Protein AF-A0A524Q4M9-F1 (afdb_monomer)

Secondary structure (DSSP, 8-state):
-TTTHHHHS-SSSS--HIIIIIIIHHHTT-SEEEEEPTTSSS---HHHHHHHHHHHHS--TTPPP-EEEEES---GGGHHHHHHHH-SS---B--HHHHTT-S-HHHHHHHHHHHHHHHS-------SS----TTS--SS--S---EETTTEETTBPPEESS-TTSS--EEEEEEEEESSSS---SEEEEEEEEEEEEE---BB-SS-EEEEEEES-EEEEETTEEEEE-TT-EEEEPTT--EEEE--SSSPEEEEEEEESS-PPPB--

Nearest PDB structures (foldseek):
  3jzv-assembly1_A  TM=8.934E-01  e=2.559E-15  Rhodospirillum rubrum ATCC 11170
  3kgz-assembly1_B  TM=8.925E-01  e=8.610E-15  Rhodopseudomonas palustris TIE-1
  8awn-assembly1_A-2  TM=8.933E-01  e=5.361E-11  Thermotoga maritima
  8awo-assembly1_B  TM=8.891E-01  e=2.596E-10  Thermotoga maritima
  8hjx-assembly1_B  TM=8.308E-01  e=6.834E-11  Thermotoga maritima MSB8

Sequence (269 aa):
PALTGSYTNSDSQGIDHGVLLGTLFRLIGADISIFPNVGGRFAYRAENCARIRDCLRAPLGELRPAWPCPAGGMHMSNLGGMAADYGADSVFLLGGALLGHSADLRSSTGMFLDEIRRHFHERLEAPAKVNESTDELAEAVLRHLKFAPGFQWANRESTPYKDADDLAFKGVRRVELVGKFGEGTRCDLRYFEVEAGGFTSLEKHLHTHIVIGARGIGVLTMGNERITLEPMDVVYLRPLEVHQLRNQTREPFGFLCIVDHERDRPMKP

Mean predicted aligned error: 14.17 Å

Radius of gyration: 29.95 Å; Cα contacts (8 Å, |Δi|>4): 500; chains: 1; bounding box: 61×43×72 Å

Structure (mmCIF, N/CA/C/O backbone):
data_AF-A0A524Q4M9-F1
#
_entry.id   AF-A0A524Q4M9-F1
#
loop_
_atom_site.group_PDB
_atom_site.id
_atom_site.type_symbol
_atom_site.label_atom_id
_atom_site.label_alt_id
_atom_site.label_comp_id
_atom_site.label_asym_id
_atom_site.label_entity_id
_atom_site.label_seq_id
_atom_site.pdbx_PDB_ins_code
_atom_site.Cartn_x
_atom_site.Cartn_y
_atom_site.Cartn_z
_atom_site.occupancy
_atom_site.B_iso_or_equiv
_atom_site.auth_seq_id
_atom_site.auth_comp_id
_atom_site.auth_asym_id
_atom_site.auth_atom_id
_atom_site.pdbx_PDB_model_num
ATOM 1 N N . PRO A 1 1 ? 21.738 -3.993 -16.534 1.00 87.81 1 PRO A N 1
ATOM 2 C CA . PRO A 1 1 ? 21.076 -4.853 -15.528 1.00 87.81 1 PRO A CA 1
ATOM 3 C C . PRO A 1 1 ? 22.143 -5.317 -14.544 1.00 87.81 1 PRO A C 1
ATOM 5 O O . PRO A 1 1 ? 23.129 -5.918 -14.966 1.00 87.81 1 PRO A O 1
ATOM 8 N N . ALA A 1 2 ? 22.039 -4.907 -13.280 1.00 90.25 2 ALA A N 1
ATOM 9 C CA . ALA A 1 2 ? 23.064 -5.220 -12.289 1.00 90.25 2 ALA A CA 1
ATOM 10 C C . ALA A 1 2 ? 23.240 -6.742 -12.157 1.00 90.25 2 ALA A C 1
ATOM 12 O O . ALA A 1 2 ? 22.269 -7.486 -12.259 1.00 90.25 2 ALA A O 1
ATOM 13 N N . LEU A 1 3 ? 24.484 -7.189 -11.954 1.00 91.88 3 LEU A N 1
ATOM 14 C CA . LEU A 1 3 ? 24.898 -8.591 -11.778 1.00 91.88 3 LEU A CA 1
ATOM 15 C C . LEU A 1 3 ? 24.696 -9.535 -12.977 1.00 91.88 3 LEU A C 1
ATOM 17 O O . LEU A 1 3 ? 25.473 -10.468 -13.123 1.00 91.88 3 LEU A O 1
ATOM 21 N N . THR A 1 4 ? 23.744 -9.306 -13.882 1.00 93.25 4 THR A N 1
ATOM 22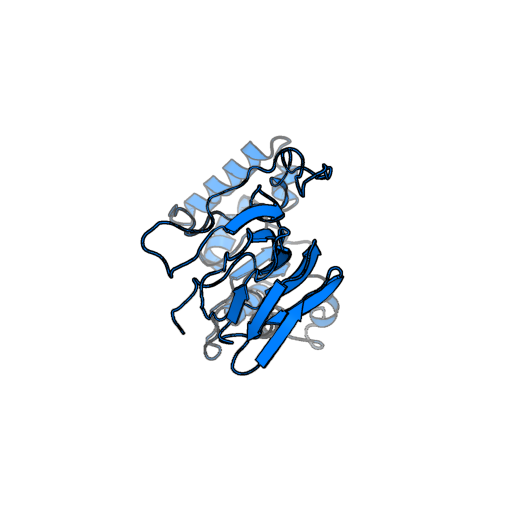 C CA . THR A 1 4 ? 23.443 -10.266 -14.968 1.00 93.25 4 THR A CA 1
ATOM 23 C C . THR A 1 4 ? 24.569 -10.421 -15.995 1.00 93.25 4 THR A C 1
ATOM 25 O O . THR A 1 4 ? 24.624 -11.416 -16.718 1.00 93.25 4 THR A O 1
ATOM 28 N N . GLY A 1 5 ? 25.485 -9.449 -16.060 1.00 89.38 5 GLY A N 1
ATOM 29 C CA . GLY A 1 5 ? 26.648 -9.483 -16.945 1.00 89.38 5 GLY A CA 1
ATOM 30 C C . GLY A 1 5 ? 27.573 -10.674 -16.688 1.00 89.38 5 GLY A C 1
ATOM 31 O O . GLY A 1 5 ? 28.124 -11.216 -17.637 1.00 89.38 5 GLY A O 1
ATOM 32 N N . SER A 1 6 ? 27.697 -11.151 -15.443 1.00 91.19 6 SER A N 1
ATOM 33 C CA . SER A 1 6 ? 28.545 -12.315 -15.132 1.00 91.19 6 SER A CA 1
ATOM 34 C C . SER A 1 6 ? 28.040 -13.616 -15.765 1.00 91.19 6 SER A C 1
ATOM 36 O O . SER A 1 6 ? 28.833 -14.526 -15.986 1.00 91.19 6 SER A O 1
ATOM 38 N N . TYR A 1 7 ? 26.748 -13.691 -16.095 1.00 92.50 7 TYR A N 1
ATOM 39 C CA . TYR A 1 7 ? 26.116 -14.867 -16.698 1.00 92.50 7 TYR A CA 1
ATOM 40 C C . TYR A 1 7 ? 25.995 -14.784 -18.221 1.00 92.50 7 TYR A C 1
ATOM 42 O O . TYR A 1 7 ? 25.697 -15.792 -18.847 1.00 92.50 7 TYR A O 1
ATOM 50 N N . THR A 1 8 ? 26.193 -13.604 -18.812 1.00 89.50 8 THR A N 1
ATOM 51 C CA . THR A 1 8 ? 25.892 -13.334 -20.232 1.00 89.50 8 THR A CA 1
ATOM 52 C C . THR A 1 8 ? 27.128 -12.975 -21.064 1.00 89.50 8 THR A C 1
ATOM 54 O O . THR A 1 8 ? 27.014 -12.698 -22.252 1.00 89.50 8 THR A O 1
ATOM 57 N N . ASN A 1 9 ? 28.322 -12.985 -20.461 1.00 84.19 9 ASN A N 1
ATOM 58 C CA . ASN A 1 9 ? 29.556 -12.507 -21.096 1.00 84.19 9 ASN A CA 1
ATOM 59 C C . ASN A 1 9 ? 30.283 -13.546 -21.976 1.00 84.19 9 ASN A C 1
ATOM 61 O O . ASN A 1 9 ? 31.332 -13.233 -22.533 1.00 84.19 9 ASN A O 1
ATOM 65 N N . SER A 1 10 ? 29.788 -14.783 -22.062 1.00 83.88 10 SER A N 1
ATOM 66 C CA . SER A 1 10 ? 30.390 -15.859 -22.859 1.00 83.88 10 SER A CA 1
ATOM 67 C C . SER A 1 10 ? 29.376 -16.428 -23.846 1.00 83.88 10 SER A C 1
ATOM 69 O O . SER A 1 10 ? 28.227 -16.663 -23.484 1.00 83.88 10 SER A O 1
ATOM 71 N N . ASP A 1 11 ? 29.825 -16.709 -25.070 1.00 79.81 11 ASP A N 1
ATOM 72 C CA . ASP A 1 11 ? 29.004 -17.343 -26.110 1.00 79.81 11 ASP A CA 1
ATOM 73 C C . ASP A 1 11 ? 28.823 -18.861 -25.865 1.00 79.81 11 ASP A C 1
ATOM 75 O O . ASP A 1 11 ? 27.977 -19.494 -26.491 1.00 79.81 11 ASP A O 1
ATOM 79 N N . SER A 1 12 ? 29.613 -19.470 -24.967 1.00 86.56 12 SER A N 1
ATOM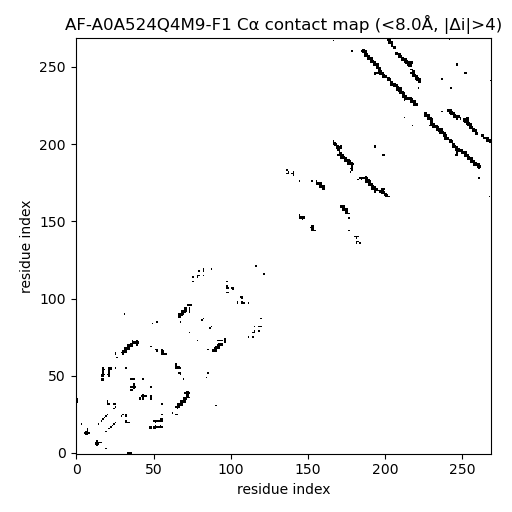 80 C CA . SER A 1 12 ? 29.635 -20.927 -24.740 1.00 86.56 12 SER A CA 1
ATOM 81 C C . SER A 1 12 ? 29.320 -21.364 -23.308 1.00 86.56 12 SER A C 1
ATOM 83 O O . SER A 1 12 ? 29.252 -22.563 -23.043 1.00 86.56 12 SER A O 1
ATOM 85 N N . GLN A 1 13 ? 29.169 -20.423 -22.372 1.00 90.25 13 GLN A N 1
ATOM 86 C CA . GLN A 1 13 ? 28.960 -20.684 -20.944 1.00 90.25 13 GLN A CA 1
ATOM 87 C C . GLN A 1 13 ? 28.027 -19.628 -20.342 1.00 90.25 13 GLN A C 1
ATOM 89 O O . GLN A 1 13 ? 28.000 -18.492 -20.804 1.00 90.25 13 GLN A O 1
ATOM 94 N N . GLY A 1 14 ? 27.324 -19.978 -19.264 1.00 94.19 14 GLY A N 1
ATOM 95 C CA . GLY A 1 14 ? 26.411 -19.067 -18.569 1.00 94.19 14 GLY A CA 1
ATOM 96 C C . GLY A 1 14 ? 24.948 -19.291 -18.949 1.00 94.19 14 GLY A C 1
ATOM 97 O O . GLY A 1 14 ? 24.515 -20.434 -19.090 1.00 94.19 14 GLY A O 1
ATOM 98 N N . ILE A 1 15 ? 24.176 -18.209 -19.051 1.00 95.50 15 ILE A N 1
ATOM 99 C CA . ILE A 1 15 ? 22.737 -18.240 -19.334 1.00 95.50 15 ILE A CA 1
ATOM 100 C C . ILE A 1 15 ? 22.453 -17.363 -20.552 1.00 95.50 15 ILE A C 1
ATOM 102 O O . ILE A 1 15 ? 22.914 -16.225 -20.627 1.00 95.50 15 ILE A O 1
ATOM 106 N N . ASP A 1 16 ? 21.655 -17.885 -21.484 1.00 95.00 16 ASP A N 1
ATOM 107 C CA . ASP A 1 16 ? 21.193 -17.133 -22.649 1.00 95.00 16 ASP A CA 1
ATOM 108 C C . ASP A 1 16 ? 20.513 -15.816 -22.245 1.00 95.00 16 ASP A C 1
ATOM 110 O O . ASP A 1 16 ? 19.731 -15.754 -21.292 1.00 95.00 16 ASP A O 1
ATOM 114 N N . HIS A 1 17 ? 20.776 -14.770 -23.024 1.00 95.75 17 HIS A N 1
ATOM 115 C CA . HIS A 1 17 ? 20.240 -13.431 -22.811 1.00 95.75 17 HIS A CA 1
ATOM 116 C C . HIS A 1 17 ? 18.709 -13.429 -22.737 1.00 95.75 17 HIS A C 1
ATOM 118 O O . HIS A 1 17 ? 18.141 -12.862 -21.802 1.00 95.75 17 HIS A O 1
ATOM 124 N N . GLY A 1 18 ? 18.050 -14.094 -23.693 1.00 96.94 18 GLY A N 1
ATOM 125 C CA . GLY A 1 18 ? 16.593 -14.185 -23.757 1.00 96.94 18 GLY A CA 1
ATOM 126 C C . GLY A 1 18 ? 16.000 -14.990 -22.606 1.00 96.94 18 GLY A C 1
ATOM 127 O O . GLY A 1 18 ? 14.974 -14.607 -22.050 1.00 96.94 18 GLY A O 1
ATOM 128 N N . VAL A 1 19 ? 16.682 -16.051 -22.171 1.00 97.25 19 VAL A N 1
ATOM 129 C CA . VAL A 1 19 ? 16.260 -16.827 -20.997 1.00 97.25 19 VAL A CA 1
ATOM 130 C C . VAL A 1 19 ? 16.365 -15.999 -19.718 1.00 97.25 19 VAL A C 1
ATOM 132 O O . VAL A 1 19 ? 15.386 -15.913 -18.981 1.00 97.25 19 VAL A O 1
ATOM 135 N N . LEU A 1 20 ? 17.516 -15.379 -19.443 1.00 97.62 20 LEU A N 1
ATOM 136 C CA . LEU A 1 20 ? 17.737 -14.654 -18.189 1.00 97.62 20 LEU A CA 1
ATOM 137 C C . LEU A 1 20 ? 16.931 -13.354 -18.125 1.00 97.62 20 LEU A C 1
ATOM 139 O O . LEU A 1 20 ? 16.129 -13.164 -17.215 1.00 97.62 20 LEU A O 1
ATOM 143 N N . LEU A 1 21 ? 17.149 -12.460 -19.090 1.00 97.75 21 LEU A N 1
ATOM 144 C CA . LEU A 1 21 ? 16.575 -11.113 -19.095 1.00 97.75 21 LEU A CA 1
ATOM 145 C C . LEU A 1 21 ? 15.178 -11.070 -19.721 1.00 97.75 21 LEU A C 1
ATOM 147 O O . LEU A 1 21 ? 14.497 -10.058 -19.589 1.00 97.75 21 LEU A O 1
ATOM 151 N N . GLY A 1 22 ? 14.750 -12.139 -20.394 1.00 97.81 22 GLY A N 1
ATOM 152 C CA . GLY A 1 22 ? 13.389 -12.293 -20.895 1.00 97.81 22 GLY A CA 1
ATOM 153 C C . GLY A 1 22 ? 12.556 -13.204 -20.005 1.00 97.81 22 GLY A C 1
ATOM 154 O O . GLY A 1 22 ? 11.826 -12.732 -19.136 1.00 97.81 22 GLY A O 1
ATOM 155 N N . THR A 1 23 ? 12.665 -14.514 -20.219 1.00 98.19 23 THR A N 1
ATOM 156 C CA . THR A 1 23 ? 11.777 -15.512 -19.606 1.00 98.19 23 THR A CA 1
ATOM 157 C C . THR A 1 23 ? 11.825 -15.494 -18.078 1.00 98.19 23 THR A C 1
ATOM 159 O O . THR A 1 23 ? 10.778 -15.411 -17.442 1.00 98.19 23 THR A O 1
ATOM 162 N N . LEU A 1 24 ? 13.014 -15.548 -17.468 1.00 97.75 24 LEU A N 1
ATOM 163 C CA . LEU A 1 24 ? 13.154 -15.607 -16.009 1.00 97.75 24 LEU A CA 1
ATOM 164 C C . LEU A 1 24 ? 12.730 -14.299 -15.341 1.00 97.75 24 LEU A C 1
ATOM 166 O O . LEU A 1 24 ? 11.989 -14.340 -14.365 1.00 97.75 24 LEU A O 1
ATOM 170 N N . PHE A 1 25 ? 13.143 -13.147 -15.876 1.00 97.38 25 PHE A N 1
ATOM 171 C CA . PHE A 1 25 ? 12.736 -11.842 -15.341 1.00 97.38 25 PHE A CA 1
ATOM 172 C C . PHE A 1 25 ? 11.216 -11.655 -15.401 1.00 97.38 25 PHE A C 1
ATOM 174 O O . PHE A 1 25 ? 10.609 -11.196 -14.436 1.00 97.38 25 PHE A O 1
ATOM 181 N N . ARG A 1 26 ? 10.579 -12.095 -16.488 1.00 97.31 26 ARG A N 1
ATOM 182 C CA . ARG A 1 26 ? 9.118 -12.095 -16.589 1.00 97.31 26 ARG A CA 1
ATOM 183 C C . ARG A 1 26 ? 8.462 -13.059 -15.596 1.00 97.31 26 ARG A C 1
ATOM 185 O O . ARG A 1 26 ? 7.475 -12.691 -14.970 1.00 97.31 26 ARG A O 1
ATOM 192 N N . LEU A 1 27 ? 9.012 -14.262 -15.405 1.00 97.44 27 LEU A N 1
ATOM 193 C CA . LEU A 1 27 ? 8.492 -15.243 -14.438 1.00 97.44 27 LEU A CA 1
ATOM 194 C C . LEU A 1 27 ? 8.523 -14.733 -12.993 1.00 97.44 27 LEU A C 1
ATOM 196 O O . LEU A 1 27 ? 7.620 -15.046 -12.225 1.00 97.44 27 LEU A O 1
ATOM 200 N N . ILE A 1 28 ? 9.532 -13.939 -12.624 1.00 96.12 28 ILE A N 1
ATOM 201 C CA . ILE A 1 28 ? 9.627 -13.337 -11.284 1.00 96.12 28 ILE A CA 1
ATOM 202 C C . ILE A 1 28 ? 8.798 -12.049 -11.137 1.00 96.12 28 ILE A C 1
ATOM 204 O O . ILE A 1 28 ? 8.888 -11.389 -10.105 1.00 96.12 28 ILE A O 1
ATOM 208 N N . GLY A 1 29 ? 7.991 -11.697 -12.145 1.00 96.38 29 GLY A N 1
ATOM 209 C CA . GLY A 1 29 ? 7.035 -10.591 -12.086 1.00 96.38 29 GLY A CA 1
ATOM 210 C C . GLY A 1 29 ? 7.543 -9.253 -12.624 1.00 96.38 29 GLY A C 1
ATOM 211 O O . GLY A 1 29 ? 6.978 -8.224 -12.275 1.00 96.38 29 GLY A O 1
ATOM 212 N N . ALA A 1 30 ? 8.598 -9.223 -13.445 1.00 96.94 30 ALA A N 1
ATOM 213 C CA . ALA A 1 30 ? 9.030 -7.974 -14.067 1.00 96.94 30 ALA A CA 1
ATOM 214 C C . ALA A 1 30 ? 8.077 -7.552 -15.198 1.00 96.94 30 ALA A C 1
ATOM 216 O O . ALA A 1 30 ? 8.003 -8.225 -16.227 1.00 96.94 30 ALA A O 1
ATOM 217 N N . ASP A 1 31 ? 7.422 -6.399 -15.044 1.00 97.75 31 ASP A N 1
ATOM 218 C CA . ASP A 1 31 ? 6.635 -5.769 -16.116 1.00 97.75 31 ASP A CA 1
ATOM 219 C C . ASP A 1 31 ? 7.527 -5.156 -17.210 1.00 97.75 31 ASP A C 1
ATOM 221 O O . ASP A 1 31 ? 7.156 -5.108 -18.382 1.00 97.75 31 ASP A O 1
ATOM 225 N N . ILE A 1 32 ? 8.724 -4.693 -16.833 1.00 98.25 32 ILE A N 1
ATOM 226 C CA . ILE A 1 32 ? 9.721 -4.088 -17.722 1.00 98.25 32 ILE A CA 1
ATOM 227 C C . ILE A 1 32 ? 11.079 -4.729 -17.439 1.00 98.25 32 ILE A C 1
ATOM 229 O O . ILE A 1 32 ? 11.523 -4.774 -16.291 1.00 98.25 32 ILE A O 1
ATOM 233 N N . SER A 1 33 ? 11.784 -5.164 -18.485 1.00 97.75 33 SER A N 1
ATOM 234 C CA . SER A 1 33 ? 13.149 -5.687 -18.359 1.00 97.75 33 SER A CA 1
ATOM 235 C C . SER A 1 33 ? 14.160 -4.771 -19.038 1.00 97.75 33 SER A C 1
ATOM 237 O O . SER A 1 33 ? 14.120 -4.573 -20.253 1.00 97.75 33 SER A O 1
ATOM 239 N N . ILE A 1 34 ? 15.075 -4.206 -18.242 1.00 96.56 34 ILE A N 1
ATOM 240 C CA . ILE A 1 34 ? 16.098 -3.256 -18.697 1.00 96.56 34 ILE A CA 1
ATOM 241 C C . ILE A 1 34 ? 17.394 -3.990 -19.047 1.00 96.56 34 ILE A C 1
ATOM 243 O O . ILE A 1 34 ? 18.014 -4.615 -18.182 1.00 96.56 34 ILE A O 1
ATOM 247 N N . PHE A 1 35 ? 17.875 -3.850 -20.282 1.00 94.75 35 PHE A N 1
ATOM 248 C CA . PHE A 1 35 ? 19.078 -4.539 -20.766 1.00 94.75 35 PHE A CA 1
ATOM 249 C C . PHE A 1 35 ? 19.962 -3.651 -21.655 1.00 94.75 35 PHE A C 1
ATOM 251 O O . PHE A 1 35 ? 19.483 -2.660 -22.198 1.00 94.75 35 PHE A O 1
ATOM 258 N N . PRO A 1 36 ? 21.267 -3.957 -21.797 1.00 92.69 36 PRO A N 1
ATOM 259 C CA . PRO A 1 36 ? 22.155 -3.205 -22.674 1.00 92.69 36 PRO A CA 1
ATOM 260 C C . PRO A 1 36 ? 21.714 -3.312 -24.135 1.00 92.69 36 PRO A C 1
ATOM 262 O O . PRO A 1 36 ? 21.469 -4.409 -24.631 1.00 92.69 36 PRO A O 1
ATOM 265 N N . ASN A 1 37 ? 21.639 -2.179 -24.827 1.00 90.56 37 ASN A N 1
ATOM 266 C CA . ASN A 1 37 ? 21.354 -2.152 -26.258 1.00 90.56 37 ASN A CA 1
ATOM 267 C C . ASN A 1 37 ? 22.632 -2.281 -27.106 1.00 90.56 37 ASN A C 1
ATOM 269 O O . ASN A 1 37 ? 23.744 -1.998 -26.640 1.00 90.56 37 ASN A O 1
ATOM 273 N N . VAL A 1 38 ? 22.456 -2.633 -28.382 1.00 87.75 38 VAL A N 1
ATOM 274 C CA . VAL A 1 38 ? 23.516 -2.580 -29.399 1.00 87.75 38 VAL A CA 1
ATOM 275 C C . VAL A 1 38 ? 24.046 -1.151 -29.545 1.00 87.75 38 VAL A C 1
ATOM 277 O O . VAL A 1 38 ? 23.297 -0.180 -29.453 1.00 87.75 38 VAL A O 1
ATOM 280 N N . GLY A 1 39 ? 25.354 -1.013 -29.774 1.00 78.44 39 GLY A N 1
ATOM 281 C CA . GLY A 1 39 ? 26.006 0.293 -29.933 1.00 78.44 39 GLY A CA 1
ATOM 282 C C . GLY A 1 39 ? 26.264 1.026 -28.613 1.00 78.44 39 GLY A C 1
ATOM 283 O O . GLY A 1 39 ? 26.784 2.140 -28.611 1.00 78.44 39 GLY A O 1
ATOM 284 N N . GLY A 1 40 ? 25.925 0.408 -27.478 1.00 76.94 40 GLY A N 1
ATOM 285 C CA . GLY A 1 40 ? 26.325 0.873 -26.158 1.00 76.94 40 GLY A CA 1
ATOM 286 C C . GLY A 1 40 ? 27.769 0.502 -25.797 1.00 76.94 40 GLY A C 1
ATOM 287 O O . GLY A 1 40 ? 28.534 -0.043 -26.585 1.00 76.94 40 GLY A O 1
ATOM 288 N N . ARG A 1 41 ? 28.132 0.758 -24.535 1.00 77.75 41 ARG A N 1
ATOM 289 C CA . ARG A 1 41 ? 29.455 0.416 -23.970 1.00 77.75 41 ARG A CA 1
ATOM 290 C C . ARG A 1 41 ? 29.679 -1.088 -23.758 1.00 77.75 41 ARG A C 1
ATOM 292 O O . ARG A 1 41 ? 30.780 -1.486 -23.398 1.00 77.75 41 ARG A O 1
ATOM 299 N N . PHE A 1 42 ? 28.638 -1.903 -23.908 1.00 81.75 42 PHE A N 1
ATOM 300 C CA . PHE A 1 42 ? 28.658 -3.335 -23.619 1.00 81.75 42 PHE A CA 1
ATOM 301 C C . PHE A 1 42 ? 28.499 -4.132 -24.914 1.00 81.75 42 PHE A C 1
ATOM 303 O O . PHE A 1 42 ? 27.787 -3.703 -25.819 1.00 81.75 42 PHE A O 1
ATOM 310 N N . ALA A 1 43 ? 29.143 -5.297 -24.993 1.00 81.56 43 ALA A N 1
ATOM 311 C CA . ALA A 1 43 ? 29.250 -6.108 -26.208 1.00 81.56 43 ALA A CA 1
ATOM 312 C C . ALA A 1 43 ? 27.979 -6.932 -26.519 1.00 81.56 43 ALA A C 1
ATOM 314 O O . ALA A 1 43 ? 28.042 -8.143 -26.713 1.00 81.56 43 ALA A O 1
ATOM 315 N N . TYR A 1 44 ? 26.811 -6.287 -26.549 1.00 88.44 44 TYR A N 1
ATOM 316 C CA . TYR A 1 44 ? 25.551 -6.926 -26.937 1.00 88.44 44 TYR A CA 1
ATOM 317 C C . TYR A 1 44 ? 25.376 -6.872 -28.456 1.00 88.44 44 TYR A C 1
ATOM 319 O O . TYR A 1 44 ? 25.549 -5.822 -29.078 1.00 88.44 44 TYR A O 1
ATOM 327 N N . ARG A 1 45 ? 25.025 -8.015 -29.052 1.00 90.69 45 ARG A N 1
ATOM 328 C CA . ARG A 1 45 ? 24.714 -8.138 -30.483 1.00 90.69 45 ARG A CA 1
ATOM 329 C C . ARG A 1 45 ? 23.220 -7.940 -30.727 1.00 90.69 45 ARG A C 1
ATOM 331 O O . ARG A 1 45 ? 22.413 -8.164 -29.826 1.00 90.69 45 ARG A O 1
ATOM 338 N N . ALA A 1 46 ? 22.852 -7.590 -31.959 1.00 91.56 46 ALA A N 1
ATOM 339 C CA . ALA A 1 46 ? 21.449 -7.445 -32.361 1.00 91.56 46 ALA A CA 1
ATOM 340 C C . ALA A 1 46 ? 20.637 -8.719 -32.085 1.00 91.56 46 ALA A C 1
ATOM 342 O O . ALA A 1 46 ? 19.516 -8.645 -31.593 1.00 91.56 46 ALA A O 1
ATOM 343 N N . GLU A 1 47 ? 21.247 -9.886 -32.295 1.00 93.94 47 GLU A N 1
ATOM 344 C CA . GLU A 1 47 ? 20.657 -11.193 -31.994 1.00 93.94 47 GLU A CA 1
ATOM 345 C C . GLU A 1 47 ? 20.328 -11.350 -30.502 1.00 93.94 47 GLU A C 1
ATOM 347 O O . GLU A 1 47 ? 19.242 -11.811 -30.161 1.00 93.94 47 GLU A O 1
ATOM 352 N N . ASN A 1 48 ? 21.216 -10.910 -29.602 1.00 93.88 48 ASN A N 1
ATOM 353 C CA . ASN A 1 48 ? 20.984 -10.979 -28.155 1.00 93.88 48 ASN A CA 1
ATOM 354 C C . ASN A 1 48 ? 19.781 -10.115 -27.763 1.00 93.88 48 ASN A C 1
ATOM 356 O O . ASN A 1 48 ? 18.903 -10.556 -27.024 1.00 93.88 48 ASN A O 1
ATOM 360 N N . CYS A 1 49 ? 19.726 -8.890 -28.285 1.00 94.81 49 CYS A N 1
ATOM 361 C CA . CYS A 1 49 ? 18.635 -7.953 -28.045 1.00 94.81 49 CYS A CA 1
ATOM 362 C C . CYS A 1 49 ? 17.294 -8.464 -28.599 1.00 94.81 49 CYS A C 1
ATOM 364 O O . CYS A 1 49 ? 16.281 -8.407 -27.898 1.00 94.81 49 CYS A O 1
ATOM 366 N N . ALA A 1 50 ? 17.298 -9.023 -29.814 1.00 96.06 50 ALA A N 1
ATOM 367 C CA . ALA A 1 50 ? 16.126 -9.643 -30.423 1.00 96.06 50 ALA A CA 1
ATOM 368 C C . ALA A 1 50 ? 15.625 -10.828 -29.585 1.00 96.06 50 ALA A C 1
ATOM 370 O O . ALA A 1 50 ? 14.440 -10.893 -29.271 1.00 96.06 50 ALA A O 1
ATOM 371 N N . ARG A 1 51 ? 16.530 -11.700 -29.117 1.00 97.25 51 ARG A N 1
ATOM 372 C CA . ARG A 1 51 ? 16.175 -12.818 -28.228 1.00 97.25 51 ARG A CA 1
ATOM 373 C C . ARG A 1 51 ? 15.510 -12.347 -26.936 1.00 97.25 51 ARG A C 1
ATOM 375 O O . ARG A 1 51 ? 14.516 -12.937 -26.527 1.00 97.25 51 ARG A O 1
ATOM 382 N N . ILE A 1 52 ? 16.015 -11.283 -26.305 1.00 97.88 52 ILE A N 1
ATOM 383 C CA . ILE A 1 52 ? 15.391 -10.714 -25.098 1.00 97.88 52 ILE A CA 1
ATOM 384 C C . ILE A 1 52 ? 13.979 -10.206 -25.407 1.00 97.88 52 ILE A C 1
ATOM 386 O O . ILE A 1 52 ? 13.033 -10.607 -24.730 1.00 97.88 52 ILE A O 1
ATOM 390 N N . ARG A 1 53 ? 13.827 -9.372 -26.444 1.00 97.44 53 ARG A N 1
ATOM 391 C CA . ARG A 1 53 ? 12.528 -8.845 -26.896 1.00 97.44 53 ARG A CA 1
ATOM 392 C C . ARG A 1 53 ? 11.52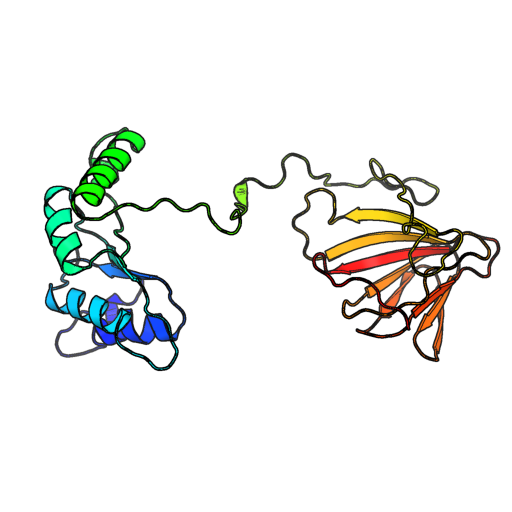2 -9.970 -27.141 1.00 97.44 53 ARG A C 1
ATOM 394 O O . ARG A 1 53 ? 10.391 -9.893 -26.666 1.00 97.44 53 ARG A O 1
ATOM 401 N N . ASP A 1 54 ? 11.937 -11.007 -27.858 1.00 97.94 54 ASP A N 1
ATOM 402 C CA . ASP A 1 54 ? 11.056 -12.099 -28.263 1.00 97.94 54 ASP A CA 1
ATOM 403 C C . ASP A 1 54 ? 10.651 -12.955 -27.055 1.00 97.94 54 ASP A C 1
ATOM 405 O O . ASP A 1 54 ? 9.469 -13.243 -26.876 1.00 97.94 54 ASP A O 1
ATOM 409 N N . CYS A 1 55 ? 11.582 -13.285 -26.152 1.00 98.31 55 CYS A N 1
ATOM 410 C CA . CYS A 1 55 ? 11.274 -14.033 -24.928 1.00 98.31 55 CYS A CA 1
ATOM 411 C C . CYS A 1 55 ? 10.371 -13.257 -23.951 1.00 98.31 55 CYS A C 1
ATOM 413 O O . CYS A 1 55 ? 9.512 -13.857 -23.303 1.00 98.31 55 CYS A O 1
ATOM 415 N N . LEU A 1 56 ? 10.504 -11.929 -23.864 1.00 98.44 56 LEU A N 1
ATOM 416 C CA . LEU A 1 56 ? 9.611 -11.094 -23.047 1.00 98.44 56 LEU A CA 1
ATOM 417 C C . LEU A 1 56 ? 8.157 -11.131 -23.538 1.00 98.44 56 LEU A C 1
ATOM 419 O O . LEU A 1 56 ? 7.236 -10.949 -22.740 1.00 98.44 56 LEU A O 1
ATOM 423 N N . ARG A 1 57 ? 7.942 -11.405 -24.830 1.00 97.56 57 ARG A N 1
ATOM 424 C CA . ARG A 1 57 ? 6.626 -11.356 -25.483 1.00 97.56 57 ARG A CA 1
ATOM 425 C C . ARG A 1 57 ? 6.047 -12.717 -25.850 1.00 97.56 57 ARG A C 1
ATOM 427 O O . ARG A 1 57 ? 4.844 -12.813 -26.074 1.00 97.56 57 ARG A O 1
ATOM 434 N N . ALA A 1 58 ? 6.870 -13.761 -25.899 1.00 97.19 58 ALA A N 1
ATOM 435 C CA . ALA A 1 58 ? 6.441 -15.104 -26.270 1.00 97.19 58 ALA A CA 1
ATOM 436 C C . ALA A 1 58 ? 5.306 -15.622 -25.359 1.00 97.19 58 ALA A C 1
ATOM 438 O O . ALA A 1 58 ? 5.254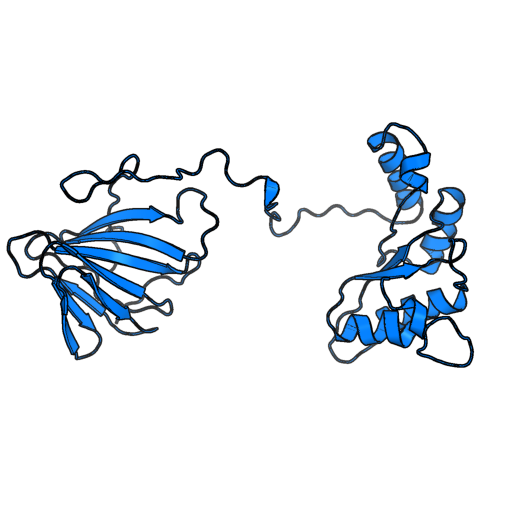 -15.268 -24.178 1.00 97.19 58 ALA A O 1
ATOM 439 N N . PRO A 1 59 ? 4.397 -16.479 -25.852 1.00 96.94 59 PRO A N 1
ATOM 440 C CA . PRO A 1 59 ? 3.406 -17.133 -25.000 1.00 96.94 59 PRO A CA 1
ATOM 441 C C . PRO A 1 59 ? 4.069 -17.881 -23.831 1.00 96.94 59 PRO A C 1
ATOM 443 O O . PRO A 1 59 ? 5.008 -18.647 -24.041 1.00 96.94 59 PRO A O 1
ATOM 446 N N . LEU A 1 60 ? 3.586 -17.662 -22.603 1.00 95.94 60 LEU A N 1
ATOM 447 C CA . LEU A 1 60 ? 4.134 -18.283 -21.392 1.00 95.94 60 LEU A CA 1
ATOM 448 C C . LEU A 1 60 ? 3.024 -18.528 -20.359 1.00 95.94 60 LEU A C 1
ATOM 450 O O . LEU A 1 60 ? 2.868 -17.779 -19.395 1.00 95.94 60 LEU A O 1
ATOM 454 N N . GLY A 1 61 ? 2.223 -19.569 -20.593 1.00 94.69 61 GLY A N 1
ATOM 455 C CA . GLY A 1 61 ? 1.042 -19.858 -19.775 1.00 94.69 61 GLY A CA 1
ATOM 456 C C . GLY A 1 61 ? 0.064 -18.679 -19.764 1.00 94.69 61 GLY A C 1
ATOM 457 O O . GLY A 1 61 ? -0.208 -18.090 -20.807 1.00 94.69 61 GLY A O 1
ATOM 458 N N . GLU A 1 62 ? -0.425 -18.321 -18.578 1.00 95.69 62 GLU A N 1
ATOM 459 C CA . GLU A 1 62 ? -1.339 -17.187 -18.369 1.00 95.69 62 GLU A CA 1
ATOM 460 C C . GLU A 1 62 ? -0.612 -15.856 -18.093 1.00 95.69 62 GLU A C 1
ATOM 462 O O . GLU A 1 62 ? -1.252 -14.830 -17.854 1.00 95.69 62 GLU A O 1
ATOM 467 N N . LEU A 1 63 ? 0.728 -15.840 -18.113 1.00 96.56 63 LEU A N 1
ATOM 468 C CA . LEU A 1 63 ? 1.486 -14.619 -17.846 1.00 96.56 63 LEU A CA 1
ATOM 469 C C . LEU A 1 63 ? 1.363 -13.637 -19.006 1.00 96.56 63 LEU A C 1
ATOM 471 O O . LEU A 1 63 ? 1.582 -13.981 -20.169 1.00 96.56 63 LEU A O 1
ATOM 475 N N . ARG A 1 64 ? 1.108 -12.370 -18.679 1.00 97.62 64 ARG A N 1
ATOM 476 C CA . ARG A 1 64 ? 1.101 -11.275 -19.659 1.00 97.62 64 ARG A CA 1
ATOM 477 C C . ARG A 1 64 ? 2.514 -11.014 -20.193 1.00 97.62 64 ARG A C 1
ATOM 479 O O . ARG A 1 64 ? 3.470 -11.286 -19.465 1.00 97.62 64 ARG A O 1
ATOM 486 N N . PRO A 1 65 ? 2.669 -10.520 -21.434 1.00 97.88 65 PRO A N 1
ATOM 487 C CA . PRO A 1 65 ? 3.948 -10.030 -21.946 1.00 97.88 65 PRO A CA 1
ATOM 488 C C . PRO A 1 65 ? 4.570 -8.961 -21.044 1.00 97.88 65 PRO A C 1
ATOM 490 O O . PRO A 1 65 ? 3.849 -8.216 -20.386 1.00 97.88 65 PRO A O 1
ATOM 493 N N . ALA A 1 66 ? 5.896 -8.867 -21.071 1.00 98.12 66 ALA A N 1
ATOM 494 C CA . ALA A 1 66 ? 6.653 -7.794 -20.434 1.00 98.12 66 ALA A CA 1
ATOM 495 C C . ALA A 1 66 ? 7.282 -6.877 -21.495 1.00 98.12 66 ALA A C 1
ATOM 497 O O . ALA A 1 66 ? 7.539 -7.296 -22.629 1.00 98.12 66 ALA A O 1
ATOM 498 N N . TRP A 1 67 ? 7.547 -5.621 -21.140 1.00 98.31 67 TRP A N 1
ATOM 499 C CA . TRP A 1 67 ? 8.131 -4.653 -22.063 1.00 98.31 67 TRP A CA 1
ATOM 500 C C . TRP A 1 67 ? 9.665 -4.740 -22.098 1.00 98.31 67 TRP A C 1
ATOM 502 O O . TRP A 1 67 ? 10.321 -4.659 -21.051 1.00 98.31 67 TRP A O 1
ATOM 512 N N . PRO A 1 68 ? 10.278 -4.864 -23.292 1.00 97.94 68 PRO A N 1
ATOM 513 C CA . PRO A 1 68 ? 11.709 -4.680 -23.451 1.00 97.94 68 PRO A CA 1
ATOM 514 C C . PRO A 1 68 ? 12.084 -3.220 -23.207 1.00 97.94 68 PRO A C 1
ATOM 516 O O . PRO A 1 68 ? 11.452 -2.302 -23.734 1.00 97.94 68 PRO A O 1
ATOM 519 N N . CYS A 1 69 ? 13.150 -3.020 -22.437 1.00 97.25 69 CYS A N 1
ATOM 520 C CA . CYS A 1 69 ? 13.717 -1.710 -22.173 1.00 97.25 69 CYS A CA 1
ATOM 521 C C . CYS A 1 69 ? 15.208 -1.668 -22.543 1.00 97.25 69 CYS A C 1
ATOM 523 O O . CYS A 1 69 ? 16.079 -1.847 -21.682 1.00 97.25 69 CYS A O 1
ATOM 525 N N . PRO A 1 70 ? 15.539 -1.486 -23.836 1.00 94.12 70 PRO A N 1
ATOM 526 C CA . PRO A 1 70 ? 16.921 -1.304 -24.255 1.00 94.12 70 PRO A CA 1
ATOM 527 C C . PRO A 1 70 ? 17.506 -0.014 -23.659 1.00 94.12 70 PRO A C 1
ATOM 529 O O . PRO A 1 70 ? 16.908 1.062 -23.728 1.00 94.12 70 PRO A O 1
ATOM 532 N N . ALA A 1 71 ? 18.703 -0.127 -23.086 1.00 91.00 71 ALA A N 1
ATOM 533 C CA . ALA A 1 71 ? 19.394 0.950 -22.391 1.00 91.00 71 ALA A CA 1
ATOM 534 C C . ALA A 1 71 ? 20.850 1.096 -22.855 1.00 91.00 71 ALA A C 1
ATOM 536 O O . ALA A 1 71 ? 21.608 0.127 -22.946 1.00 91.00 71 ALA A O 1
ATOM 537 N N . GLY A 1 72 ? 21.270 2.345 -23.067 1.00 83.44 72 GLY A N 1
ATOM 538 C CA . GLY A 1 72 ? 22.610 2.693 -23.550 1.00 83.44 72 GLY A CA 1
ATOM 539 C C . GLY A 1 72 ? 22.700 2.752 -25.077 1.00 83.44 72 GLY A C 1
ATOM 540 O O . GLY A 1 72 ? 21.964 2.071 -25.773 1.00 83.44 72 GLY A O 1
ATOM 541 N N . GLY A 1 73 ? 23.571 3.619 -25.603 1.00 79.31 73 GLY A N 1
ATOM 542 C CA . GLY A 1 73 ? 23.700 3.825 -27.053 1.00 79.31 73 GLY A CA 1
ATOM 543 C C . GLY A 1 73 ? 22.472 4.461 -27.719 1.00 79.31 73 GLY A C 1
ATOM 544 O O . GLY A 1 73 ? 22.367 4.418 -28.934 1.00 79.31 73 GLY A O 1
ATOM 545 N N . MET A 1 74 ? 21.538 5.033 -26.952 1.00 80.94 74 MET A N 1
ATOM 546 C CA . MET A 1 74 ? 20.305 5.647 -27.460 1.00 80.94 74 MET A CA 1
ATOM 547 C C . MET A 1 74 ? 20.582 7.059 -27.981 1.00 80.94 74 MET A C 1
ATOM 549 O O . MET A 1 74 ? 20.727 7.980 -27.181 1.00 80.94 74 MET A O 1
ATOM 553 N N . HIS A 1 75 ? 20.658 7.249 -29.294 1.00 84.12 75 HIS A N 1
ATOM 554 C CA . HIS A 1 75 ? 20.910 8.544 -29.928 1.00 84.12 75 HIS A CA 1
ATOM 555 C C . HIS A 1 75 ? 19.745 8.921 -30.850 1.00 84.12 75 HIS A C 1
ATOM 557 O O . HIS A 1 75 ? 19.052 8.057 -31.368 1.00 84.12 75 HIS A O 1
ATOM 563 N N . MET A 1 76 ? 19.556 10.213 -31.130 1.00 82.44 76 MET A N 1
ATOM 564 C CA . MET A 1 76 ? 18.558 10.668 -32.117 1.00 82.44 76 MET A CA 1
ATOM 565 C C . MET A 1 76 ? 18.618 9.897 -33.434 1.00 82.44 76 MET A C 1
ATOM 567 O O . MET A 1 76 ? 17.598 9.459 -33.953 1.00 82.44 76 MET A O 1
ATOM 571 N N . SER A 1 77 ? 19.828 9.674 -33.940 1.00 85.19 77 SER A N 1
ATOM 572 C CA . SER A 1 77 ? 20.057 9.028 -35.227 1.00 85.19 77 SER A CA 1
ATOM 573 C C . SER A 1 77 ? 19.653 7.553 -35.289 1.00 85.19 77 SER A C 1
ATOM 575 O O . SER A 1 77 ? 19.507 7.041 -36.394 1.00 85.19 77 SER A O 1
ATOM 577 N N . ASN A 1 78 ? 19.487 6.855 -34.157 1.00 87.06 78 ASN A N 1
ATOM 578 C CA . ASN A 1 78 ? 19.152 5.426 -34.153 1.00 87.06 78 ASN A CA 1
ATOM 579 C C . ASN A 1 78 ? 17.746 5.097 -33.641 1.00 87.06 78 ASN A C 1
ATOM 581 O O . ASN A 1 78 ? 17.342 3.937 -33.728 1.00 87.06 78 ASN A O 1
ATOM 585 N N . LEU A 1 79 ? 16.972 6.092 -33.197 1.00 87.88 79 LEU A N 1
ATOM 586 C CA . LEU A 1 79 ? 15.608 5.877 -32.713 1.00 87.88 79 LEU A CA 1
ATOM 587 C C . LEU A 1 79 ? 14.694 5.226 -33.751 1.00 87.88 79 LEU A C 1
ATOM 589 O O . LEU A 1 79 ? 13.938 4.337 -33.384 1.00 87.88 79 LEU A O 1
ATOM 593 N N . GLY A 1 80 ? 14.790 5.596 -35.031 1.00 90.50 80 GLY A N 1
ATOM 594 C CA . GLY A 1 80 ? 13.959 4.984 -36.076 1.00 90.50 80 GLY A CA 1
ATOM 595 C C . GLY A 1 80 ? 14.216 3.484 -36.258 1.00 90.50 80 GLY A C 1
ATOM 596 O O . GLY A 1 80 ? 13.275 2.700 -36.356 1.00 90.50 80 GLY A O 1
ATOM 597 N N . GLY A 1 81 ? 15.484 3.058 -36.223 1.00 90.50 81 GLY A N 1
ATOM 598 C CA . GLY A 1 81 ? 15.832 1.632 -36.276 1.00 90.50 81 GLY A CA 1
ATOM 599 C C . GLY A 1 81 ? 15.323 0.883 -35.046 1.00 90.50 81 GLY A C 1
ATOM 600 O O . GLY A 1 81 ? 14.709 -0.171 -35.157 1.00 90.50 81 GLY A O 1
ATOM 601 N N . MET A 1 82 ? 15.477 1.482 -33.867 1.00 90.19 82 MET A N 1
ATOM 602 C CA . MET A 1 82 ? 14.962 0.904 -32.628 1.00 90.19 82 MET A CA 1
ATOM 603 C C . MET A 1 82 ? 13.438 0.844 -32.582 1.00 90.19 82 MET A C 1
ATOM 605 O O . MET A 1 82 ? 12.875 -0.108 -32.047 1.00 90.19 82 MET A O 1
ATOM 609 N N . ALA A 1 83 ? 12.764 1.842 -33.144 1.00 92.00 83 ALA A N 1
ATOM 610 C CA . ALA A 1 83 ? 11.321 1.847 -33.248 1.00 92.00 83 ALA A CA 1
ATOM 611 C C . ALA A 1 83 ? 10.832 0.678 -34.111 1.00 92.00 83 ALA A C 1
ATOM 613 O O . ALA A 1 83 ? 9.898 -0.017 -33.714 1.00 92.00 83 ALA A O 1
ATOM 614 N N . ALA A 1 84 ? 11.515 0.412 -35.229 1.00 92.19 84 ALA A N 1
ATOM 615 C CA . ALA A 1 84 ? 11.242 -0.742 -36.079 1.00 92.19 84 ALA A CA 1
ATOM 616 C C . ALA A 1 84 ? 11.541 -2.077 -35.372 1.00 92.19 84 ALA A C 1
ATOM 618 O O . ALA A 1 84 ? 10.739 -3.006 -35.452 1.00 92.19 84 ALA A O 1
ATOM 619 N N . ASP A 1 85 ? 12.658 -2.168 -34.647 1.00 91.88 85 ASP A N 1
ATOM 620 C CA . ASP A 1 85 ? 13.081 -3.409 -33.991 1.00 91.88 85 ASP A CA 1
ATOM 621 C C . ASP A 1 85 ? 12.208 -3.770 -32.786 1.00 91.88 85 ASP A C 1
ATOM 623 O O . ASP A 1 85 ? 11.870 -4.938 -32.582 1.00 91.88 85 ASP A O 1
ATOM 627 N N . TYR A 1 86 ? 11.868 -2.796 -31.946 1.00 93.81 86 TYR A N 1
ATOM 628 C CA . TYR A 1 86 ? 11.186 -3.057 -30.682 1.00 93.81 86 TYR A CA 1
ATOM 629 C C . TYR A 1 86 ? 9.679 -2.809 -30.759 1.00 93.81 86 TYR A C 1
ATOM 631 O O . TYR A 1 86 ? 8.926 -3.535 -30.111 1.00 93.81 86 TYR A O 1
ATOM 639 N N . GLY A 1 87 ? 9.207 -1.869 -31.575 1.00 93.81 87 GLY A N 1
ATOM 640 C CA . GLY A 1 87 ? 7.785 -1.538 -31.682 1.00 93.81 87 GLY A CA 1
ATOM 641 C C . GLY A 1 87 ? 7.224 -0.799 -30.458 1.00 93.81 87 GLY A C 1
ATOM 642 O O . GLY A 1 87 ? 7.943 -0.520 -29.496 1.00 93.81 87 GLY A O 1
ATOM 643 N N . ALA A 1 88 ? 5.921 -0.496 -30.501 1.00 92.88 88 ALA A N 1
ATOM 644 C CA . ALA A 1 88 ? 5.248 0.389 -29.541 1.00 92.88 88 ALA A CA 1
ATOM 645 C C . ALA A 1 88 ? 5.190 -0.163 -28.104 1.00 92.88 88 ALA A C 1
ATOM 647 O O . ALA A 1 88 ? 5.190 0.608 -27.151 1.00 92.88 88 ALA A O 1
ATOM 648 N N . ASP A 1 89 ? 5.195 -1.489 -27.940 1.00 94.25 89 ASP A N 1
ATOM 649 C CA . ASP A 1 89 ? 5.157 -2.158 -26.634 1.00 94.25 89 ASP A CA 1
ATOM 650 C C . ASP A 1 89 ? 6.550 -2.240 -25.993 1.00 94.25 89 ASP A C 1
ATOM 652 O O . ASP A 1 89 ? 7.030 -3.332 -25.671 1.00 94.25 89 ASP A O 1
ATOM 656 N N . SER A 1 90 ? 7.248 -1.110 -25.881 1.00 95.19 90 SER A N 1
ATOM 657 C CA . SER A 1 90 ? 8.640 -1.034 -25.418 1.00 95.19 90 SER A CA 1
ATOM 658 C C . SER A 1 90 ? 8.902 0.250 -24.642 1.00 95.19 90 SER A C 1
ATOM 660 O O . SER A 1 90 ? 8.212 1.250 -24.820 1.00 95.19 90 SER A O 1
ATOM 662 N N . VAL A 1 91 ? 9.958 0.252 -23.829 1.00 95.50 91 VAL A N 1
ATOM 663 C CA . VAL A 1 91 ? 10.410 1.446 -23.104 1.00 95.50 91 VAL A CA 1
ATOM 664 C C . VAL A 1 91 ? 11.803 1.836 -23.588 1.00 95.50 91 VAL A C 1
ATOM 666 O O . VAL A 1 91 ? 12.734 1.046 -23.522 1.00 95.50 91 VAL A O 1
ATOM 669 N N . PHE A 1 92 ? 11.986 3.065 -24.061 1.00 92.19 92 PHE A N 1
ATOM 670 C CA . PHE A 1 92 ? 13.300 3.548 -24.489 1.00 92.19 92 PHE A CA 1
ATOM 671 C C . PHE A 1 92 ? 13.990 4.310 -23.359 1.00 92.19 92 PHE A C 1
ATOM 673 O O . PHE A 1 92 ? 13.584 5.416 -23.004 1.00 92.19 92 PHE A O 1
ATOM 680 N N . LEU A 1 93 ? 15.051 3.728 -22.788 1.00 91.25 93 LEU A N 1
ATOM 681 C CA . LEU A 1 93 ? 15.776 4.340 -21.674 1.00 91.25 93 LEU A CA 1
ATOM 682 C C . LEU A 1 93 ? 16.862 5.289 -22.182 1.00 91.25 93 LEU A C 1
ATOM 684 O O . LEU A 1 93 ? 17.985 4.893 -22.512 1.00 91.25 93 LEU A O 1
ATOM 688 N N . LEU A 1 94 ? 16.520 6.572 -22.198 1.00 88.44 94 LEU A N 1
ATOM 689 C CA . LEU A 1 94 ? 17.395 7.657 -22.622 1.00 88.44 94 LEU A CA 1
ATOM 690 C C . LEU A 1 94 ? 18.269 8.123 -21.453 1.00 88.44 94 LEU A C 1
ATOM 692 O O . LEU A 1 94 ? 17.779 8.654 -20.462 1.00 88.44 94 LEU A O 1
ATOM 696 N N . GLY A 1 95 ? 19.577 7.895 -21.564 1.00 85.31 95 GLY A N 1
ATOM 697 C CA . GLY A 1 95 ? 20.556 8.279 -20.545 1.00 85.31 95 GLY A CA 1
ATOM 698 C C . GLY A 1 95 ? 21.386 9.492 -20.962 1.00 85.31 95 GLY A C 1
ATOM 699 O O . GLY A 1 95 ? 20.867 10.548 -21.307 1.00 85.31 95 GLY A O 1
ATOM 700 N N . GLY A 1 96 ? 22.711 9.321 -20.977 1.00 84.25 96 GLY A N 1
ATOM 701 C CA . GLY A 1 96 ? 23.665 10.406 -21.230 1.00 84.25 96 GLY A CA 1
ATOM 702 C C . GLY A 1 96 ? 23.493 11.151 -22.559 1.00 84.25 96 GLY A C 1
ATOM 703 O O . GLY A 1 96 ? 23.875 12.309 -22.633 1.00 84.25 96 GLY A O 1
ATOM 704 N N . ALA A 1 97 ? 22.892 10.544 -23.586 1.00 83.44 97 ALA A N 1
ATOM 705 C CA . ALA A 1 97 ? 22.612 11.237 -24.845 1.00 83.44 97 ALA A CA 1
ATOM 706 C C . ALA A 1 97 ? 21.568 12.354 -24.691 1.00 83.44 97 ALA A C 1
ATOM 708 O O . ALA A 1 97 ? 21.678 13.372 -25.363 1.00 83.44 97 ALA A O 1
ATOM 709 N N . LEU A 1 98 ? 20.594 12.178 -23.792 1.00 87.69 98 LEU A N 1
ATOM 710 C CA . LEU A 1 98 ? 19.626 13.215 -23.446 1.00 87.69 98 LEU A CA 1
ATOM 711 C C . LEU A 1 98 ? 20.318 14.341 -22.668 1.00 87.69 98 LEU A C 1
ATOM 713 O O . LEU A 1 98 ? 20.215 15.504 -23.041 1.00 87.69 98 LEU A O 1
ATOM 717 N N . LEU A 1 99 ? 21.077 13.970 -21.629 1.00 86.56 99 LEU A N 1
ATOM 718 C CA . LEU A 1 99 ? 21.794 14.912 -20.759 1.00 86.56 99 LEU A CA 1
ATOM 719 C C . LEU A 1 99 ? 22.881 15.704 -21.502 1.00 86.56 99 LEU A C 1
ATOM 721 O O . LEU A 1 99 ? 23.161 16.847 -21.163 1.00 86.56 99 LEU A O 1
ATOM 725 N N . GLY A 1 100 ? 23.524 15.081 -22.489 1.00 84.75 100 GLY A N 1
ATOM 726 C CA . GLY A 1 100 ? 24.599 15.677 -23.277 1.00 84.75 100 GLY A CA 1
ATOM 727 C C . GLY A 1 100 ? 24.122 16.478 -24.487 1.00 84.75 100 GLY A C 1
ATOM 728 O O . GLY A 1 100 ? 24.955 17.081 -25.157 1.00 84.75 100 GLY A O 1
ATOM 729 N N . HIS A 1 101 ? 22.819 16.476 -24.796 1.00 83.69 101 HIS A N 1
ATOM 730 C CA . HIS A 1 101 ? 22.283 17.185 -25.959 1.00 83.69 101 HIS A CA 1
ATOM 731 C C . HIS A 1 101 ? 22.248 18.701 -25.745 1.00 83.69 101 HIS A C 1
ATOM 733 O O . HIS A 1 101 ? 22.706 19.463 -26.593 1.00 83.69 101 HIS A O 1
ATOM 739 N N . SER A 1 102 ? 21.724 19.148 -24.602 1.00 86.25 102 SER A N 1
ATOM 740 C CA . SER A 1 102 ? 21.750 20.553 -24.199 1.00 86.25 102 SER A CA 1
ATOM 741 C C . SER A 1 102 ? 21.637 20.686 -22.679 1.00 86.25 102 SER A C 1
ATOM 743 O O . SER A 1 102 ? 21.230 19.749 -21.994 1.00 86.25 102 SER A O 1
ATOM 745 N N . ALA A 1 103 ? 21.967 21.867 -22.148 1.00 86.88 103 ALA A N 1
ATOM 746 C CA . ALA A 1 103 ? 21.766 22.182 -20.732 1.00 86.88 103 ALA A CA 1
ATOM 747 C C . ALA A 1 103 ? 20.275 22.288 -20.341 1.00 86.88 103 ALA A C 1
ATOM 749 O O . ALA A 1 103 ? 19.952 22.240 -19.156 1.00 86.88 103 ALA A O 1
ATOM 750 N N . ASP A 1 104 ? 19.368 22.419 -21.318 1.00 91.88 104 ASP A N 1
ATOM 751 C CA . ASP A 1 10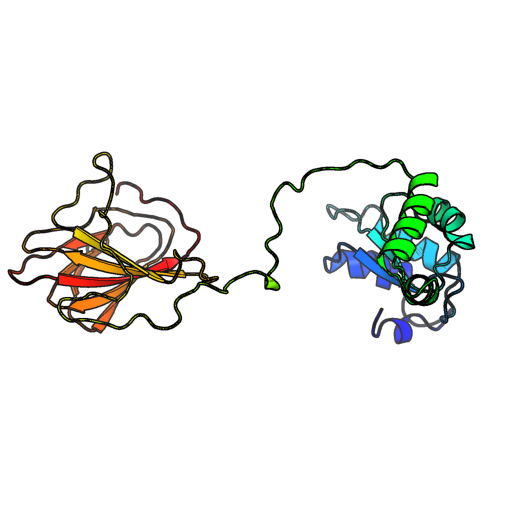4 ? 17.925 22.418 -21.084 1.00 91.88 104 ASP A CA 1
ATOM 752 C C . ASP A 1 104 ? 17.348 21.009 -21.283 1.00 91.88 104 ASP A C 1
ATOM 754 O O . ASP A 1 104 ? 17.107 20.531 -22.400 1.00 91.88 104 ASP A O 1
ATOM 758 N N . LEU A 1 105 ? 17.091 20.334 -20.163 1.00 90.94 105 LEU A N 1
ATOM 759 C CA . LEU A 1 105 ? 16.492 19.003 -20.159 1.00 90.94 105 LEU A CA 1
ATOM 760 C C . LEU A 1 105 ? 15.080 18.990 -20.737 1.00 90.94 105 LEU A C 1
ATOM 762 O O . LEU A 1 105 ? 14.700 17.994 -21.350 1.00 90.94 105 LEU A O 1
ATOM 766 N N . ARG A 1 106 ? 14.306 20.070 -20.578 1.00 92.44 106 ARG A N 1
ATOM 767 C CA . ARG A 1 106 ? 12.945 20.145 -21.118 1.00 92.44 106 ARG A CA 1
ATOM 768 C C . ARG A 1 106 ? 12.990 20.154 -22.638 1.00 92.44 106 ARG A C 1
ATOM 770 O O . ARG A 1 106 ? 12.320 19.332 -23.256 1.00 92.44 106 ARG A O 1
ATOM 777 N N . SER A 1 107 ? 13.799 21.041 -23.217 1.00 90.12 107 SER A N 1
ATOM 778 C CA . SER A 1 107 ? 13.998 21.108 -24.667 1.00 90.12 107 SER A CA 1
ATOM 779 C C . SER A 1 107 ? 14.519 19.781 -25.223 1.00 90.12 107 SER A C 1
ATOM 781 O O . SER A 1 107 ? 13.921 19.213 -26.137 1.00 90.12 107 SER A O 1
ATOM 783 N N . SER A 1 108 ? 15.551 19.211 -24.592 1.00 90.50 108 SER A N 1
ATOM 784 C CA . SER A 1 108 ? 16.123 17.925 -25.011 1.00 90.50 108 SER A CA 1
ATOM 785 C C . SER A 1 108 ? 15.076 16.806 -24.971 1.00 90.50 108 SER A C 1
ATOM 787 O O . SER A 1 108 ? 14.940 16.050 -25.928 1.00 90.50 108 SER A O 1
ATOM 789 N N . THR A 1 109 ? 14.278 16.729 -23.902 1.00 92.56 109 THR A N 1
ATOM 790 C CA . THR A 1 109 ? 13.204 15.731 -23.771 1.00 92.56 109 THR A CA 1
ATOM 791 C C . THR A 1 109 ? 12.133 15.916 -24.841 1.00 92.56 109 THR A C 1
ATOM 793 O O . THR A 1 109 ? 11.708 14.932 -25.442 1.00 92.56 109 THR A O 1
ATOM 796 N N . GLY A 1 110 ? 11.734 17.161 -25.119 1.00 92.19 110 GLY A N 1
ATOM 797 C CA . GLY A 1 110 ? 10.774 17.483 -26.175 1.00 92.19 110 GLY A CA 1
ATOM 798 C C . GLY A 1 110 ? 11.239 16.996 -27.545 1.00 92.19 110 GLY A C 1
ATOM 799 O O . GLY A 1 110 ? 10.492 16.309 -28.231 1.00 92.19 110 GLY A O 1
ATOM 800 N N . MET A 1 111 ? 12.504 17.238 -27.897 1.00 90.44 111 MET A N 1
ATOM 801 C CA . MET A 1 111 ? 13.071 16.771 -29.167 1.00 90.44 111 MET A CA 1
ATOM 802 C C . MET A 1 111 ? 13.093 15.242 -29.281 1.00 90.44 111 MET A C 1
ATOM 804 O O . MET A 1 111 ? 12.763 14.700 -30.336 1.00 90.44 111 MET A O 1
ATOM 808 N N . PHE A 1 112 ? 13.448 14.534 -28.201 1.00 90.38 112 PHE A N 1
ATOM 809 C CA . PHE A 1 112 ? 13.393 13.070 -28.183 1.00 90.38 112 PHE A CA 1
ATOM 810 C C . PHE A 1 112 ? 11.964 12.548 -28.355 1.00 90.38 112 PHE A C 1
ATOM 812 O O . PHE A 1 112 ? 11.740 11.597 -29.103 1.00 90.38 112 PHE A O 1
ATOM 819 N N . LEU A 1 113 ? 11.001 13.180 -27.685 1.00 91.44 113 LEU A N 1
ATOM 820 C CA . LEU A 1 113 ? 9.594 12.819 -27.780 1.00 91.44 113 LEU A CA 1
ATOM 821 C C . LEU A 1 113 ? 9.039 13.062 -29.189 1.00 91.44 113 LEU A C 1
ATOM 823 O O . LEU A 1 113 ? 8.338 12.205 -29.720 1.00 91.44 113 LEU A O 1
ATOM 827 N N . ASP A 1 114 ? 9.382 14.188 -29.812 1.00 92.25 114 ASP A N 1
ATOM 828 C CA . ASP A 1 114 ? 8.961 14.512 -31.176 1.00 92.25 114 ASP A CA 1
ATOM 829 C C . ASP A 1 114 ? 9.515 13.515 -32.197 1.00 92.25 114 ASP A C 1
ATOM 831 O O . ASP A 1 114 ? 8.801 13.121 -33.119 1.00 92.25 114 ASP A O 1
ATOM 835 N N . GLU A 1 115 ? 10.753 13.049 -32.017 1.00 91.44 115 GLU A N 1
ATOM 836 C CA . GLU A 1 115 ? 11.310 11.998 -32.867 1.00 91.44 115 GLU A CA 1
ATOM 837 C C . GLU A 1 115 ? 10.584 10.660 -32.659 1.00 91.44 115 GLU A C 1
ATOM 839 O O . GLU A 1 115 ? 10.208 10.017 -33.633 1.00 91.44 115 GLU A O 1
ATOM 844 N N . ILE A 1 116 ? 10.287 10.261 -31.417 1.00 90.94 116 ILE A N 1
ATOM 845 C CA . ILE A 1 116 ? 9.497 9.048 -31.125 1.00 90.94 116 ILE A CA 1
ATOM 846 C C . ILE A 1 116 ? 8.104 9.124 -31.774 1.00 90.94 116 ILE A C 1
ATOM 848 O O . ILE A 1 116 ? 7.653 8.157 -32.390 1.00 90.94 116 ILE A O 1
ATOM 852 N N . ARG A 1 117 ? 7.444 10.285 -31.704 1.00 92.38 117 ARG A N 1
ATOM 853 C CA . ARG A 1 117 ? 6.121 10.534 -32.305 1.00 92.38 117 ARG A CA 1
ATOM 854 C C . ARG A 1 117 ? 6.101 10.428 -33.830 1.00 92.38 117 ARG A C 1
ATOM 856 O O . ARG A 1 117 ? 5.030 10.260 -34.404 1.00 92.38 117 ARG A O 1
ATOM 863 N N . ARG A 1 118 ? 7.250 10.503 -34.509 1.00 93.50 118 ARG A N 1
ATOM 864 C CA . ARG A 1 118 ? 7.328 10.248 -35.960 1.00 93.50 118 ARG A CA 1
ATOM 865 C C . ARG A 1 118 ? 7.204 8.769 -36.308 1.00 93.50 118 ARG A C 1
ATOM 867 O O . ARG A 1 118 ? 6.802 8.457 -37.424 1.00 93.50 118 ARG A O 1
ATOM 874 N N . HIS A 1 119 ? 7.534 7.878 -35.372 1.00 93.38 119 HIS A N 1
ATOM 875 C CA . HIS A 1 119 ? 7.537 6.427 -35.587 1.00 93.38 119 HIS A CA 1
ATOM 876 C C . HIS A 1 119 ? 6.327 5.719 -34.969 1.00 93.38 119 HIS A C 1
ATOM 878 O O . HIS A 1 119 ? 6.029 4.587 -35.345 1.00 93.38 119 HIS A O 1
ATOM 884 N N . PHE A 1 120 ? 5.611 6.370 -34.048 1.00 92.25 120 PHE A N 1
ATOM 885 C CA . PHE A 1 120 ? 4.473 5.783 -33.340 1.00 92.25 120 PHE A CA 1
ATOM 886 C C . PHE A 1 120 ? 3.271 6.720 -33.285 1.00 92.25 120 PHE A C 1
ATOM 888 O O . PHE A 1 120 ? 3.407 7.933 -33.147 1.00 92.25 120 PHE A O 1
ATOM 895 N N . HIS A 1 121 ? 2.074 6.136 -33.311 1.00 89.25 121 HIS A N 1
ATOM 896 C CA . HIS A 1 121 ? 0.844 6.871 -33.044 1.00 89.25 121 HIS A CA 1
ATOM 897 C C . HIS A 1 121 ? 0.694 7.128 -31.541 1.00 89.25 121 HIS A C 1
ATOM 899 O O . HIS A 1 121 ? 0.750 6.200 -30.736 1.00 89.25 121 HIS A O 1
ATOM 905 N N . GLU A 1 122 ? 0.480 8.388 -31.168 1.00 88.88 122 GLU A N 1
ATOM 906 C CA . GLU A 1 122 ? 0.245 8.778 -29.779 1.00 88.88 122 GLU A CA 1
ATOM 907 C C . GLU A 1 122 ? -1.241 8.652 -29.422 1.00 88.88 122 GLU A C 1
ATOM 909 O O . GLU A 1 122 ? -2.123 9.077 -30.172 1.00 88.88 122 GLU A O 1
ATOM 914 N N . ARG A 1 123 ? -1.510 8.103 -28.236 1.00 87.38 123 ARG A N 1
ATOM 915 C CA . ARG A 1 123 ? -2.819 8.153 -27.587 1.00 87.38 123 ARG A CA 1
ATOM 916 C C . ARG A 1 123 ? -2.624 8.569 -26.137 1.00 87.38 123 ARG A C 1
ATOM 918 O O . ARG A 1 123 ? -1.964 7.865 -25.380 1.00 87.38 123 ARG A O 1
ATOM 925 N N . LEU A 1 124 ? -3.203 9.705 -25.762 1.00 85.81 124 LEU A N 1
ATOM 926 C CA . LEU A 1 124 ? -3.182 10.200 -24.390 1.00 85.81 124 LEU A CA 1
ATOM 927 C C . LEU A 1 124 ? -4.416 9.683 -23.649 1.00 85.81 124 LEU A C 1
ATOM 929 O O . LEU A 1 124 ? -5.543 9.899 -24.091 1.00 85.81 124 LEU A O 1
ATOM 933 N N . GLU A 1 125 ? -4.200 9.013 -22.521 1.00 84.75 125 GLU A N 1
ATOM 934 C CA . GLU A 1 125 ? -5.265 8.549 -21.633 1.00 84.75 125 GLU A CA 1
ATOM 935 C C . GLU A 1 125 ? -5.068 9.148 -20.243 1.00 84.75 125 GLU A C 1
ATOM 937 O O . GLU A 1 125 ? -3.948 9.216 -19.733 1.00 84.75 125 GLU A O 1
ATOM 942 N N . ALA A 1 126 ? -6.163 9.583 -19.620 1.00 82.56 126 ALA A N 1
ATOM 943 C CA . ALA A 1 126 ? -6.128 9.945 -18.212 1.00 82.56 126 ALA A CA 1
ATOM 944 C C . ALA A 1 126 ? -5.916 8.664 -17.386 1.00 82.56 126 ALA A C 1
ATOM 946 O O . ALA A 1 126 ? -6.622 7.676 -17.617 1.00 82.56 126 ALA A O 1
ATOM 947 N N . PRO A 1 127 ? -4.969 8.643 -16.434 1.00 77.94 127 PRO A N 1
ATOM 948 C CA . PRO A 1 127 ? -4.752 7.464 -15.614 1.00 77.94 127 PRO A CA 1
ATOM 949 C C . PRO A 1 127 ? -6.015 7.157 -14.798 1.00 77.94 127 PRO A C 1
ATOM 951 O O . PRO A 1 127 ? -6.630 8.050 -14.218 1.00 77.94 127 PRO A O 1
ATOM 954 N N . ALA A 1 128 ? -6.403 5.878 -14.745 1.00 76.44 128 ALA A N 1
ATOM 955 C CA . ALA A 1 128 ? -7.623 5.436 -14.058 1.00 76.44 128 ALA A CA 1
ATOM 956 C C . ALA A 1 128 ? -7.609 5.720 -12.542 1.00 76.44 128 ALA A C 1
ATOM 958 O O . ALA A 1 128 ? -8.661 5.787 -11.909 1.00 76.44 128 ALA A O 1
ATOM 959 N N . LYS A 1 129 ? -6.415 5.886 -11.965 1.00 71.44 129 LYS A N 1
ATOM 960 C CA . LYS A 1 129 ? -6.178 6.396 -10.615 1.00 71.44 129 LYS A CA 1
ATOM 961 C C . LYS A 1 129 ? -5.038 7.402 -10.671 1.00 71.44 129 LYS A C 1
ATOM 963 O O . LYS A 1 129 ? -4.050 7.173 -11.366 1.00 71.44 129 LYS A O 1
ATOM 968 N N . VAL A 1 130 ? -5.162 8.494 -9.926 1.00 69.00 130 VAL A N 1
ATOM 969 C CA . VAL A 1 130 ? -4.034 9.393 -9.680 1.00 69.00 130 VAL A CA 1
ATOM 970 C C . VAL A 1 130 ? -3.013 8.604 -8.861 1.00 69.00 130 VAL A C 1
ATOM 972 O O . VAL A 1 130 ? -3.333 8.133 -7.773 1.00 69.00 130 VAL A O 1
ATOM 975 N N . ASN A 1 131 ? -1.812 8.398 -9.402 1.00 58.75 131 ASN A N 1
ATOM 976 C CA . ASN A 1 131 ? -0.704 7.870 -8.613 1.00 58.75 131 ASN A CA 1
ATOM 977 C C . ASN A 1 131 ? -0.280 8.980 -7.652 1.00 58.75 131 ASN A C 1
ATOM 979 O O . ASN A 1 131 ? 0.329 9.961 -8.075 1.00 58.75 131 ASN A O 1
ATOM 983 N N . GLU A 1 132 ? -0.648 8.853 -6.381 1.00 54.41 132 GLU A N 1
ATOM 984 C CA . GLU A 1 132 ? -0.188 9.769 -5.344 1.00 54.41 132 GLU A CA 1
ATOM 985 C C . GLU A 1 132 ? 1.321 9.569 -5.161 1.00 54.41 132 GLU A C 1
ATOM 987 O O . GLU A 1 132 ? 1.789 8.492 -4.785 1.00 54.41 132 GLU A O 1
ATOM 992 N N . SER A 1 133 ? 2.097 10.598 -5.503 1.00 48.50 133 SER A N 1
ATOM 993 C CA . SER A 1 133 ? 3.530 10.636 -5.225 1.00 48.50 133 SER A CA 1
ATOM 994 C C . SER A 1 133 ? 3.734 10.701 -3.715 1.00 48.50 133 SER A C 1
ATOM 996 O O . SER A 1 133 ? 3.172 11.567 -3.045 1.00 48.50 133 SER A O 1
ATOM 998 N N . THR A 1 134 ? 4.575 9.821 -3.172 1.00 52.53 134 THR A N 1
ATOM 999 C CA . THR A 1 134 ? 4.950 9.842 -1.750 1.00 52.53 134 THR A CA 1
ATOM 1000 C C . THR A 1 134 ? 5.655 11.134 -1.333 1.00 52.53 134 THR A C 1
ATOM 1002 O O . THR A 1 134 ? 5.660 11.451 -0.148 1.00 52.53 134 THR A O 1
ATOM 1005 N N . ASP A 1 135 ? 6.218 11.883 -2.285 1.00 49.19 135 ASP A N 1
ATOM 1006 C CA . ASP A 1 135 ? 7.015 13.084 -2.008 1.00 49.19 135 ASP A CA 1
ATOM 1007 C C . ASP A 1 135 ? 6.183 14.373 -1.866 1.00 49.19 135 ASP A C 1
ATOM 1009 O O . ASP A 1 135 ? 6.717 15.384 -1.418 1.00 49.19 135 ASP A O 1
ATOM 1013 N N . GLU A 1 136 ? 4.880 14.362 -2.184 1.00 50.00 136 GLU A N 1
ATOM 1014 C CA . GLU A 1 136 ? 4.005 15.549 -2.055 1.00 50.00 136 GLU A CA 1
ATOM 1015 C C . GLU A 1 136 ? 3.069 15.508 -0.829 1.00 50.00 136 GLU A C 1
ATOM 1017 O O . GLU A 1 136 ? 2.304 16.441 -0.579 1.00 50.00 136 GLU A O 1
ATOM 1022 N N . LEU A 1 137 ? 3.136 14.449 -0.017 1.00 52.22 137 LEU A N 1
ATOM 1023 C CA . LEU A 1 137 ? 2.306 14.301 1.176 1.00 52.22 137 LEU A CA 1
ATOM 1024 C C . LEU A 1 137 ? 2.990 14.905 2.415 1.00 52.22 137 LEU A C 1
ATOM 1026 O O . LEU A 1 137 ? 4.004 14.403 2.891 1.00 52.22 137 LEU A O 1
ATOM 1030 N N . ALA A 1 138 ? 2.320 15.908 2.997 1.00 52.84 138 ALA A N 1
ATOM 1031 C CA . ALA A 1 138 ? 2.391 16.335 4.404 1.00 52.84 138 ALA A CA 1
ATOM 1032 C C . ALA A 1 138 ? 3.193 17.601 4.777 1.00 52.84 138 ALA A C 1
ATOM 1034 O O . ALA A 1 138 ? 3.964 17.586 5.739 1.00 52.84 138 ALA A O 1
ATOM 1035 N N . GLU A 1 139 ? 2.884 18.753 4.170 1.00 53.66 139 GLU A N 1
ATOM 1036 C CA . GLU A 1 139 ? 3.174 20.043 4.832 1.00 53.66 139 GLU A CA 1
ATOM 1037 C C . GLU A 1 139 ? 2.165 20.414 5.944 1.00 53.66 139 GLU A C 1
ATOM 1039 O O . GLU A 1 139 ? 2.498 21.208 6.819 1.00 53.66 139 GLU A O 1
ATOM 1044 N N . ALA A 1 140 ? 0.972 19.803 6.004 1.00 67.25 140 ALA A N 1
ATOM 1045 C CA . ALA A 1 140 ? -0.090 20.217 6.942 1.00 67.25 140 ALA A CA 1
ATOM 1046 C C . ALA A 1 140 ? -0.542 19.157 7.973 1.00 67.25 140 ALA A C 1
ATOM 1048 O O . ALA A 1 140 ? -1.558 19.348 8.643 1.00 67.25 140 ALA A O 1
ATOM 1049 N N . VAL A 1 141 ? 0.183 18.045 8.144 1.00 80.00 141 VAL A N 1
ATOM 1050 C CA . VAL A 1 141 ? -0.174 17.030 9.155 1.00 80.00 141 VAL A CA 1
ATOM 1051 C C . VAL A 1 141 ? 0.305 17.455 10.547 1.00 80.00 141 VAL A C 1
ATOM 1053 O O . VAL A 1 141 ? 1.495 17.687 10.775 1.00 80.00 141 VAL A O 1
ATOM 1056 N N . LEU A 1 142 ? -0.614 17.502 11.517 1.00 84.06 142 LEU A N 1
ATOM 1057 C CA . LEU A 1 142 ? -0.273 17.761 12.918 1.00 84.06 142 LEU A CA 1
ATOM 1058 C C . LEU A 1 142 ? 0.523 16.593 13.514 1.00 84.06 142 LEU A C 1
ATOM 1060 O O . LEU A 1 142 ? 0.030 15.475 13.614 1.00 84.06 142 LEU A O 1
ATOM 1064 N N . ARG A 1 143 ? 1.742 16.873 13.988 1.00 85.25 143 ARG A N 1
ATOM 1065 C CA . ARG A 1 143 ? 2.645 15.860 14.574 1.00 85.25 143 ARG A CA 1
ATOM 1066 C C . ARG A 1 143 ? 2.435 15.614 16.070 1.00 85.25 143 ARG A C 1
ATOM 1068 O O . ARG A 1 143 ? 2.934 14.631 16.604 1.00 85.25 143 ARG A O 1
ATOM 1075 N N . HIS A 1 144 ? 1.733 16.513 16.761 1.00 90.00 144 HIS A N 1
ATOM 1076 C CA . HIS A 1 144 ? 1.480 16.418 18.198 1.00 90.00 144 HIS A CA 1
ATOM 1077 C C . HIS A 1 144 ? 0.058 16.880 18.525 1.00 90.00 144 HIS A C 1
ATOM 1079 O O . HIS A 1 144 ? -0.272 18.060 18.407 1.00 90.00 144 HIS A O 1
ATOM 1085 N N . LEU A 1 145 ? -0.771 15.940 18.976 1.00 91.81 145 LEU A N 1
ATOM 1086 C CA . LEU A 1 145 ? -2.121 16.203 19.468 1.00 91.81 145 LEU A CA 1
ATOM 1087 C C . LEU A 1 145 ? -2.073 16.373 20.985 1.00 91.81 145 LEU A C 1
ATOM 1089 O O . LEU A 1 145 ? -2.106 15.397 21.734 1.00 91.81 145 LEU A O 1
ATOM 1093 N N . LYS A 1 146 ? -1.967 17.621 21.447 1.00 93.94 146 LYS A N 1
ATOM 1094 C CA . LYS A 1 146 ? -1.907 17.918 22.881 1.00 93.94 146 LYS A CA 1
ATOM 1095 C C . LYS A 1 146 ? -3.232 17.542 23.550 1.00 93.94 146 LYS A C 1
ATOM 1097 O O . LYS A 1 146 ? -4.276 18.092 23.198 1.00 93.94 146 LYS A O 1
ATOM 1102 N N . PHE A 1 147 ? -3.167 16.635 24.520 1.00 95.69 147 PHE A N 1
ATOM 1103 C CA . PHE A 1 147 ? -4.301 16.253 25.359 1.00 95.69 147 PHE A CA 1
ATOM 1104 C C . PHE A 1 147 ? -4.724 17.403 26.286 1.00 95.69 147 PHE A C 1
ATOM 1106 O O . PHE A 1 147 ? -3.884 18.148 26.800 1.00 95.69 147 PHE A O 1
ATOM 1113 N N . ALA A 1 148 ? -6.026 17.510 26.530 1.00 92.81 148 ALA A N 1
ATOM 1114 C CA . ALA A 1 148 ? -6.645 18.439 27.461 1.00 92.81 148 ALA A CA 1
ATOM 1115 C C . ALA A 1 148 ? -7.673 17.714 28.359 1.00 92.81 148 ALA A C 1
ATOM 1117 O O . ALA A 1 148 ? -8.192 16.657 27.978 1.00 92.81 148 ALA A O 1
ATOM 1118 N N . PRO A 1 149 ? -7.984 18.263 29.554 1.00 92.75 149 PRO A N 1
ATOM 1119 C CA . PRO A 1 149 ? -8.974 17.688 30.463 1.00 92.75 149 PRO A CA 1
ATOM 1120 C C . PRO A 1 149 ? -10.322 17.405 29.788 1.00 92.75 149 PRO A C 1
ATOM 1122 O O . PRO A 1 149 ? -10.741 18.116 28.879 1.00 92.75 149 PRO A O 1
ATOM 1125 N N . GLY A 1 150 ? -11.019 16.365 30.255 1.00 90.69 150 GLY A N 1
ATOM 1126 C CA . GLY A 1 150 ? -12.291 15.942 29.656 1.00 90.69 150 GLY A CA 1
ATOM 1127 C C . GLY A 1 150 ? -12.137 15.142 28.358 1.00 90.69 150 GLY A C 1
ATOM 1128 O O . GLY A 1 150 ? -13.082 15.078 27.573 1.00 90.69 150 GLY A O 1
ATOM 1129 N N . PHE A 1 151 ? -10.963 14.537 28.137 1.00 94.12 151 PHE A N 1
ATOM 1130 C CA . PHE A 1 151 ? -10.666 13.722 26.956 1.00 94.12 151 PHE A CA 1
ATOM 1131 C C . PHE A 1 151 ? -10.909 14.509 25.665 1.00 94.12 151 PHE A C 1
ATOM 1133 O O . PHE A 1 151 ? -11.768 14.202 24.831 1.00 94.12 151 PHE A O 1
ATOM 1140 N N . GLN A 1 152 ? -10.162 15.605 25.558 1.00 93.06 152 GLN A N 1
ATOM 1141 C CA . GLN A 1 152 ? -10.119 16.474 24.392 1.00 93.06 152 GLN A CA 1
ATOM 1142 C C . GLN A 1 152 ? -8.687 16.543 23.859 1.00 93.06 152 GLN A C 1
ATOM 1144 O O . GLN A 1 152 ? -7.725 16.381 24.610 1.00 93.06 152 GLN A O 1
ATOM 1149 N N . TRP A 1 153 ? -8.550 16.807 22.562 1.00 94.62 153 TRP A N 1
ATOM 1150 C CA . TRP A 1 153 ? -7.261 16.976 21.900 1.00 94.62 153 TRP A CA 1
ATOM 1151 C C . TRP A 1 153 ? -7.290 18.253 21.069 1.00 94.62 153 TRP A C 1
ATOM 1153 O O . TRP A 1 153 ? -8.290 18.554 20.417 1.00 94.62 153 TRP A O 1
ATOM 1163 N N . ALA A 1 154 ? -6.196 19.013 21.102 1.00 89.56 154 ALA A N 1
ATOM 1164 C CA . ALA A 1 154 ? -6.076 20.237 20.319 1.00 89.56 154 ALA A CA 1
ATOM 1165 C C . ALA A 1 154 ? -6.343 19.965 18.827 1.00 89.56 154 ALA A C 1
ATOM 1167 O O . ALA A 1 154 ? -5.784 19.028 18.257 1.00 89.56 154 ALA A O 1
ATOM 1168 N N . ASN A 1 155 ? -7.172 20.808 18.201 1.00 88.19 155 ASN A N 1
ATOM 1169 C CA . ASN A 1 155 ? -7.557 20.718 16.785 1.00 88.19 155 ASN A CA 1
ATOM 1170 C C . ASN A 1 155 ? -8.271 19.410 16.392 1.00 88.19 155 ASN A C 1
ATOM 1172 O O . ASN A 1 155 ? -8.178 18.976 15.242 1.00 88.19 155 ASN A O 1
ATOM 1176 N N . ARG A 1 156 ? -8.967 18.769 17.341 1.00 90.06 156 ARG A N 1
ATOM 1177 C CA . ARG A 1 156 ? -9.853 17.630 17.085 1.00 90.06 156 ARG A CA 1
ATOM 1178 C C . ARG A 1 156 ? -11.237 17.914 17.641 1.00 90.06 156 ARG A C 1
ATOM 1180 O O . ARG A 1 156 ? -11.447 17.939 18.853 1.00 90.06 156 ARG A O 1
ATOM 1187 N N . GLU A 1 157 ? -12.179 18.127 16.735 1.00 85.50 157 GLU A N 1
ATOM 1188 C CA . GLU A 1 157 ? -13.575 18.332 17.090 1.00 85.50 157 GLU A CA 1
ATOM 1189 C C . GLU A 1 157 ? -14.299 17.000 17.277 1.00 85.50 157 GLU A C 1
ATOM 1191 O O . GLU A 1 157 ? -13.944 15.966 16.705 1.00 85.50 157 GLU A O 1
ATOM 1196 N N . SER A 1 158 ? -15.335 17.032 18.110 1.00 81.81 158 SER A N 1
ATOM 1197 C CA . SER A 1 158 ? -16.242 15.904 18.243 1.00 81.81 158 SER A CA 1
ATOM 1198 C C . SER A 1 158 ? -17.172 15.848 17.041 1.00 81.81 158 SER A C 1
ATOM 1200 O O . SER A 1 158 ? -17.866 16.818 16.754 1.00 81.81 158 SER A O 1
ATOM 1202 N N . THR A 1 159 ? -17.261 14.685 16.408 1.00 74.00 159 THR A N 1
ATOM 1203 C CA . THR A 1 159 ? -18.227 14.422 15.339 1.00 74.00 159 THR A CA 1
ATOM 1204 C C . THR A 1 159 ? -19.381 13.564 15.865 1.00 74.00 159 THR A C 1
ATOM 1206 O O . THR A 1 159 ? -19.177 12.746 16.773 1.00 74.00 159 THR A O 1
ATOM 1209 N N . PRO A 1 160 ? -20.600 13.722 15.320 1.00 66.25 160 PRO A N 1
ATOM 1210 C CA . PRO A 1 160 ? -21.680 12.770 15.546 1.00 66.25 160 PRO A CA 1
ATOM 1211 C C . PRO A 1 160 ? -21.238 11.347 15.170 1.00 66.25 160 PRO A C 1
ATOM 1213 O O . PRO A 1 160 ? -20.503 11.145 14.200 1.00 66.25 160 PRO A O 1
ATOM 1216 N N . TYR A 1 161 ? -21.657 10.358 15.962 1.00 60.00 161 TYR A N 1
ATOM 1217 C CA . TYR A 1 161 ? -21.231 8.963 15.811 1.00 60.00 161 TYR A CA 1
ATOM 1218 C C . TYR A 1 161 ? -21.677 8.358 14.464 1.00 60.00 161 TYR A C 1
ATOM 1220 O O . TYR A 1 161 ? -20.839 7.771 13.771 1.00 60.00 161 TYR A O 1
ATOM 1228 N N . LYS A 1 162 ? -22.953 8.539 14.079 1.00 66.25 162 LYS A N 1
ATOM 1229 C CA . LYS A 1 162 ? -23.570 8.115 12.802 1.00 66.25 162 LYS A CA 1
ATOM 1230 C C . LYS A 1 162 ? -24.781 8.994 12.441 1.00 66.25 162 LYS A C 1
ATOM 1232 O O . LYS A 1 162 ? -25.297 9.690 13.319 1.00 66.25 162 LYS A O 1
ATOM 1237 N N . ASP A 1 163 ? -25.224 8.934 11.183 1.00 57.81 163 ASP A N 1
ATOM 1238 C CA . ASP A 1 163 ? -26.471 9.557 10.710 1.00 57.81 163 ASP A CA 1
ATOM 1239 C C . ASP A 1 163 ? -27.707 8.781 11.211 1.00 57.81 163 ASP A C 1
ATOM 1241 O O . ASP A 1 163 ? -27.619 7.602 11.557 1.00 57.81 163 ASP A O 1
ATOM 1245 N N . ALA A 1 164 ? -28.869 9.439 11.279 1.00 51.06 164 ALA A N 1
ATOM 1246 C CA . ALA A 1 164 ? -30.075 8.923 11.946 1.00 51.06 164 ALA A CA 1
ATOM 1247 C C . ALA A 1 164 ? -30.675 7.635 11.335 1.00 51.06 164 ALA A C 1
ATOM 1249 O O . ALA A 1 164 ? -31.482 6.982 11.996 1.00 51.06 164 ALA A O 1
ATOM 1250 N N . ASP A 1 165 ? -30.269 7.261 10.118 1.00 53.69 165 ASP A N 1
ATOM 1251 C CA . ASP A 1 165 ? -30.739 6.061 9.409 1.00 53.69 165 ASP A CA 1
ATOM 1252 C C . ASP A 1 165 ? -29.908 4.792 9.710 1.00 53.69 165 ASP A C 1
ATOM 1254 O O . ASP A 1 165 ? -30.255 3.694 9.262 1.00 53.69 165 ASP A O 1
ATOM 1258 N N . ASP A 1 166 ? -28.832 4.911 10.496 1.00 62.28 166 ASP A N 1
ATOM 1259 C CA . ASP A 1 166 ? -27.983 3.788 10.900 1.00 62.28 166 ASP A CA 1
ATOM 12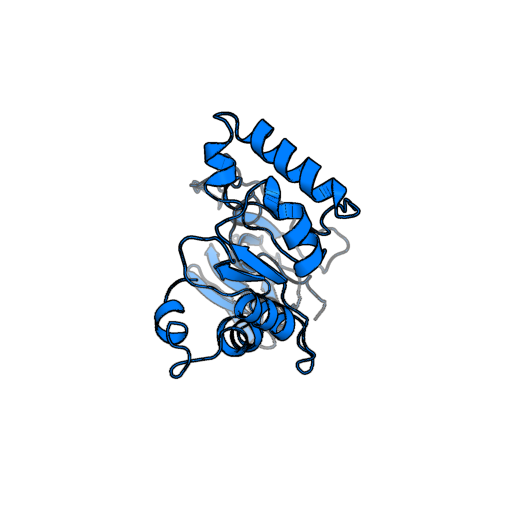60 C C . ASP A 1 166 ? -28.473 3.075 12.180 1.00 62.28 166 ASP A C 1
ATOM 1262 O O . ASP A 1 166 ? -29.313 3.556 12.940 1.00 62.28 166 ASP A O 1
ATOM 1266 N N . LEU A 1 167 ? -27.923 1.878 12.430 1.00 71.50 167 LEU A N 1
ATOM 1267 C CA . LEU A 1 167 ? -28.151 1.068 13.637 1.00 71.50 167 LEU A CA 1
ATOM 1268 C C . LEU A 1 167 ? -28.205 1.902 14.930 1.00 71.50 167 LEU A C 1
ATOM 1270 O O . LEU A 1 167 ? -27.279 2.657 15.225 1.00 71.50 167 LEU A O 1
ATOM 1274 N N . ALA A 1 168 ? -29.235 1.670 15.752 1.00 83.38 168 ALA A N 1
ATOM 1275 C CA . ALA A 1 168 ? -29.505 2.445 16.962 1.00 83.38 168 ALA A CA 1
ATOM 1276 C C . ALA A 1 168 ? -28.294 2.556 17.908 1.00 83.38 168 ALA A C 1
ATOM 1278 O O . ALA A 1 168 ? -27.679 1.556 18.282 1.00 83.38 168 ALA A O 1
ATOM 1279 N N . PHE A 1 169 ? -28.010 3.780 18.347 1.00 89.06 169 PHE A N 1
ATOM 1280 C CA . PHE A 1 169 ? -27.001 4.130 19.346 1.00 89.06 169 PHE A CA 1
ATOM 1281 C C . PHE A 1 169 ? -27.552 5.242 20.253 1.00 89.06 169 PHE A C 1
ATOM 1283 O O . PHE A 1 169 ? -28.545 5.891 19.918 1.00 89.06 169 PHE A O 1
ATOM 1290 N N . LYS A 1 170 ? -26.933 5.474 21.414 1.00 91.31 170 LYS A N 1
ATOM 1291 C CA . LYS A 1 170 ? -27.364 6.520 22.354 1.00 91.31 170 LYS A CA 1
ATOM 1292 C C . LYS A 1 170 ? -26.185 7.132 23.098 1.00 91.31 170 LYS A C 1
ATOM 1294 O O . LYS A 1 170 ? -25.412 6.398 23.706 1.00 91.31 170 LYS A O 1
ATOM 1299 N N . GLY A 1 171 ? -26.114 8.465 23.116 1.00 91.62 171 GLY A N 1
ATOM 1300 C CA . GLY A 1 171 ? -25.161 9.215 23.945 1.00 91.62 171 GLY A CA 1
ATOM 1301 C C . GLY A 1 171 ? -23.703 8.886 23.629 1.00 91.62 171 GLY A C 1
ATOM 1302 O O . GLY A 1 171 ? -22.924 8.670 24.551 1.00 91.62 171 GLY A O 1
ATOM 1303 N N . VAL A 1 172 ? -23.360 8.763 22.340 1.00 94.06 172 VAL A N 1
ATOM 1304 C CA . VAL A 1 172 ? -22.001 8.430 21.890 1.00 94.06 172 VAL A CA 1
ATOM 1305 C C . VAL A 1 172 ? -21.369 9.624 21.192 1.00 94.06 172 VAL A C 1
ATOM 1307 O O . VAL A 1 172 ? -21.906 10.158 20.221 1.00 94.06 172 VAL A O 1
ATOM 1310 N N . ARG A 1 173 ? -20.186 9.989 21.668 1.00 92.69 173 ARG A N 1
ATOM 1311 C CA . ARG A 1 173 ? -19.305 11.020 21.132 1.00 92.69 173 ARG A CA 1
ATOM 1312 C C . ARG A 1 173 ? -18.126 10.344 20.429 1.00 92.69 173 ARG A C 1
ATOM 1314 O O . ARG A 1 173 ? -17.536 9.433 21.007 1.00 92.69 173 ARG A O 1
ATOM 1321 N N . ARG A 1 174 ? -17.761 10.782 19.218 1.00 94.56 174 ARG A N 1
ATOM 1322 C CA . ARG A 1 174 ? -16.592 10.277 18.473 1.00 94.56 174 ARG A CA 1
ATOM 1323 C C . ARG A 1 174 ? -15.610 11.402 18.166 1.00 94.56 174 ARG A C 1
ATOM 1325 O O . ARG A 1 174 ? -16.002 12.458 17.678 1.00 94.56 174 ARG A O 1
ATOM 1332 N N . VAL A 1 175 ? -14.326 11.143 18.383 1.00 95.25 175 VAL A N 1
ATOM 1333 C CA . VAL A 1 175 ? -13.223 12.030 18.001 1.00 95.25 175 VAL A CA 1
ATOM 1334 C C . VAL A 1 175 ? -12.230 11.228 17.162 1.00 95.25 175 VAL A C 1
ATOM 1336 O O . VAL A 1 175 ? -11.605 10.292 17.657 1.00 95.25 175 VAL A O 1
ATOM 1339 N N . GLU A 1 176 ? -12.091 11.579 15.887 1.00 95.19 176 GLU A N 1
ATOM 1340 C CA . GLU A 1 176 ? -11.040 11.033 15.020 1.00 95.19 176 GLU A CA 1
ATOM 1341 C C . GLU A 1 176 ? -9.701 11.647 15.457 1.00 95.19 176 GLU A C 1
ATOM 1343 O O . GLU A 1 176 ? -9.599 12.868 15.543 1.00 95.19 176 GLU A O 1
ATOM 1348 N N . LEU A 1 177 ? -8.684 10.843 15.780 1.00 95.06 177 LEU A N 1
ATOM 1349 C CA . LEU A 1 177 ? -7.395 11.353 16.266 1.00 95.06 177 LEU A CA 1
ATOM 1350 C C . LEU A 1 177 ? -6.343 11.346 15.155 1.00 95.06 177 LEU A C 1
ATOM 1352 O O . LEU A 1 177 ? -5.780 12.399 14.865 1.00 95.06 177 LEU A O 1
ATOM 1356 N N . VAL A 1 178 ? -6.103 10.203 14.513 1.00 94.50 178 VAL A N 1
ATOM 1357 C CA . VAL A 1 178 ? -5.088 10.029 13.454 1.00 94.50 178 VAL A CA 1
ATOM 1358 C C . VAL A 1 178 ? -5.657 9.143 12.348 1.00 94.50 178 VAL A C 1
ATOM 1360 O O . VAL A 1 178 ? -6.387 8.204 12.657 1.00 94.50 178 VAL A O 1
ATOM 1363 N N . GLY A 1 179 ? -5.321 9.429 11.087 1.00 91.75 179 GLY A N 1
ATOM 1364 C CA . GLY A 1 179 ? -5.686 8.631 9.909 1.00 91.75 179 GLY A CA 1
ATOM 1365 C C . GLY A 1 179 ? -6.758 9.275 9.029 1.00 91.75 179 GLY A C 1
ATOM 1366 O O . GLY A 1 179 ? -7.035 8.793 7.940 1.00 91.75 179 GLY A O 1
ATOM 1367 N N . LYS A 1 180 ? -7.363 10.391 9.454 1.00 89.50 180 LYS A N 1
ATOM 1368 C CA . LYS A 1 180 ? -8.400 11.118 8.692 1.00 89.50 180 LYS A CA 1
ATOM 1369 C C . LYS A 1 180 ? -8.018 12.549 8.312 1.00 89.50 180 LYS A C 1
ATOM 1371 O O . LYS A 1 180 ? -8.840 13.253 7.735 1.00 89.50 180 LYS A O 1
ATOM 1376 N N . PHE A 1 181 ? -6.795 12.986 8.604 1.00 88.88 181 PHE A N 1
ATOM 1377 C CA . PHE A 1 181 ? -6.347 14.371 8.426 1.00 88.88 181 PHE A CA 1
ATOM 1378 C C . PHE A 1 181 ? -5.121 14.472 7.503 1.00 88.88 181 PHE A C 1
ATOM 1380 O O . PHE A 1 181 ? -4.273 15.344 7.683 1.00 88.88 181 PHE A O 1
ATOM 1387 N N . GLY A 1 182 ? -5.030 13.576 6.513 1.00 85.06 182 GLY A N 1
ATOM 1388 C CA . GLY A 1 182 ? -3.934 13.522 5.538 1.00 85.06 182 GLY A CA 1
ATOM 1389 C C . GLY A 1 182 ? -2.734 12.680 5.979 1.00 85.06 182 GLY A C 1
ATOM 1390 O O . GLY A 1 182 ? -1.705 12.683 5.308 1.00 85.06 182 GLY A O 1
ATOM 1391 N N . GLU A 1 183 ? -2.834 11.966 7.103 1.00 87.88 183 GLU A N 1
ATOM 1392 C CA . GLU A 1 183 ? -1.788 11.042 7.537 1.00 87.88 183 GLU A CA 1
ATOM 1393 C C . GLU A 1 183 ? -1.756 9.783 6.656 1.00 87.88 183 GLU A C 1
ATOM 1395 O O . GLU A 1 183 ? -2.784 9.152 6.438 1.00 87.88 183 GLU A O 1
ATOM 1400 N N . GLY A 1 184 ? -0.567 9.358 6.213 1.00 85.69 184 GLY A N 1
ATOM 1401 C CA . GLY A 1 184 ? -0.371 8.112 5.455 1.00 85.69 184 GLY A CA 1
ATOM 1402 C C . GLY A 1 184 ? -0.376 6.842 6.321 1.00 85.69 184 GLY A C 1
ATOM 1403 O O . GLY A 1 184 ? 0.437 5.941 6.103 1.00 85.69 184 GLY A O 1
ATOM 1404 N N . THR A 1 185 ? -1.207 6.781 7.366 1.00 89.38 185 THR A N 1
ATOM 1405 C CA . THR A 1 185 ? -1.263 5.632 8.281 1.00 89.38 185 THR A CA 1
ATOM 1406 C C . THR A 1 185 ? -2.108 4.499 7.704 1.00 89.38 185 THR A C 1
ATOM 1408 O O . THR A 1 185 ? -3.142 4.717 7.086 1.00 89.38 185 THR A O 1
ATOM 1411 N N . ARG A 1 186 ? -1.702 3.247 7.953 1.00 93.31 186 ARG A N 1
ATOM 1412 C CA . ARG A 1 186 ? -2.502 2.063 7.576 1.00 93.31 186 ARG A CA 1
ATOM 1413 C C . ARG A 1 186 ? -3.696 1.815 8.500 1.00 93.31 186 ARG A C 1
ATOM 1415 O O . ARG A 1 186 ? -4.530 0.968 8.201 1.00 93.31 186 ARG A O 1
ATOM 1422 N N . CYS A 1 187 ? -3.772 2.537 9.612 1.00 95.38 187 CYS A N 1
ATOM 1423 C CA . CYS A 1 187 ? -4.848 2.452 10.583 1.00 95.38 187 CYS A CA 1
ATOM 1424 C C . CYS A 1 187 ? -5.347 3.844 10.978 1.00 95.38 187 CYS A C 1
ATOM 1426 O O . CYS A 1 187 ? -4.601 4.825 10.918 1.00 95.38 187 CYS A O 1
ATOM 1428 N N . ASP A 1 188 ? -6.601 3.894 11.416 1.00 96.31 188 ASP A N 1
ATOM 1429 C CA . ASP A 1 188 ? -7.214 5.058 12.040 1.00 96.31 188 ASP A CA 1
ATOM 1430 C C . ASP A 1 188 ? -7.233 4.859 13.559 1.00 96.31 188 ASP A C 1
ATOM 1432 O O . ASP A 1 188 ? -7.672 3.815 14.050 1.00 96.31 188 ASP A O 1
ATOM 1436 N N . LEU A 1 189 ? -6.810 5.879 14.308 1.00 97.38 189 LEU A N 1
ATOM 1437 C CA . LEU A 1 189 ? -6.961 5.951 15.760 1.00 97.38 189 LEU A CA 1
ATOM 1438 C C . LEU A 1 189 ? -8.099 6.905 16.105 1.00 97.38 189 LEU A C 1
ATOM 1440 O O . LEU A 1 189 ? -8.108 8.063 15.682 1.00 97.38 189 LEU A O 1
ATOM 1444 N N . ARG A 1 190 ? -9.030 6.435 16.933 1.00 96.50 190 ARG A N 1
ATOM 1445 C CA . ARG A 1 190 ? -10.238 7.173 17.308 1.00 96.50 190 ARG A CA 1
ATOM 1446 C C . ARG A 1 190 ? -10.496 7.063 18.797 1.00 96.50 190 ARG A C 1
ATOM 1448 O O . ARG A 1 190 ? -10.197 6.037 19.401 1.00 96.50 190 ARG A O 1
ATOM 1455 N N . TYR A 1 191 ? -11.097 8.093 19.370 1.00 97.50 191 TYR A N 1
ATOM 1456 C CA . TYR A 1 191 ? -11.632 8.072 20.724 1.00 97.50 191 TYR A CA 1
ATOM 1457 C C . TYR A 1 191 ? -13.158 8.087 20.687 1.00 97.50 191 TYR A C 1
ATOM 1459 O O . TYR A 1 191 ? -13.768 8.843 19.926 1.00 97.50 191 TYR A O 1
ATOM 1467 N N . PHE A 1 192 ? -13.765 7.271 21.538 1.00 97.12 192 PHE A N 1
ATOM 1468 C CA . PHE A 1 192 ? -15.198 7.248 21.773 1.00 97.12 192 PHE A CA 1
ATOM 1469 C C . PHE A 1 192 ? -15.484 7.516 23.242 1.00 97.12 192 PHE A C 1
ATOM 1471 O O . PHE A 1 192 ? -14.762 7.049 24.120 1.00 97.12 192 PHE A O 1
ATOM 1478 N N . GLU A 1 193 ? -16.572 8.228 23.504 1.00 96.19 193 GLU A N 1
ATOM 1479 C CA . GLU A 1 193 ? -17.091 8.447 24.850 1.00 96.19 193 GLU A CA 1
ATOM 1480 C C . GLU A 1 193 ? -18.591 8.180 24.863 1.00 96.19 193 GLU A C 1
ATOM 1482 O O . GLU A 1 193 ? -19.324 8.626 23.981 1.00 96.19 193 GLU A O 1
ATOM 1487 N N . VAL A 1 194 ? -19.029 7.409 25.848 1.00 96.75 194 VAL A N 1
ATOM 1488 C CA . VAL A 1 194 ? -20.404 6.965 26.030 1.00 96.75 194 VAL A CA 1
ATOM 1489 C C . VAL A 1 194 ? -20.913 7.547 27.342 1.00 96.75 194 VAL A C 1
ATOM 1491 O O . VAL A 1 194 ? -20.378 7.265 28.419 1.00 96.75 194 VAL A O 1
ATOM 1494 N N . GLU A 1 195 ? -21.955 8.365 27.256 1.00 96.38 195 GLU A N 1
ATOM 1495 C CA . GLU A 1 195 ? -22.620 8.971 28.410 1.00 96.38 195 GLU A CA 1
ATOM 1496 C C . GLU A 1 195 ? -23.304 7.920 29.296 1.00 96.38 195 GLU A C 1
ATOM 1498 O O . GLU A 1 195 ? -23.505 6.773 28.892 1.00 96.38 195 GLU A O 1
ATOM 1503 N N . ALA A 1 196 ? -23.693 8.308 30.511 1.00 96.25 196 ALA A N 1
ATOM 1504 C CA . ALA A 1 196 ? -24.399 7.431 31.440 1.00 96.25 196 ALA A CA 1
ATOM 1505 C C . ALA A 1 196 ? -25.669 6.829 30.802 1.00 96.25 196 ALA A C 1
ATOM 1507 O O . ALA A 1 196 ? -26.558 7.543 30.332 1.00 96.25 196 ALA A O 1
ATOM 1508 N N . GLY A 1 197 ? -25.763 5.497 30.777 1.00 94.94 197 GLY A N 1
ATOM 1509 C CA . GLY A 1 197 ? -26.865 4.773 30.132 1.00 94.94 197 GLY A CA 1
ATOM 1510 C C . GLY A 1 197 ? -26.822 4.762 28.596 1.00 94.94 197 GLY A C 1
ATOM 1511 O O . GLY A 1 197 ? -27.779 4.296 27.966 1.00 94.94 197 GLY A O 1
ATOM 1512 N N . GLY A 1 198 ? -25.756 5.285 27.989 1.00 95.94 198 GLY A N 1
ATOM 1513 C CA . GLY A 1 198 ? -25.507 5.263 26.553 1.00 95.94 198 GLY A CA 1
ATOM 1514 C C . GLY A 1 198 ? -24.975 3.919 26.0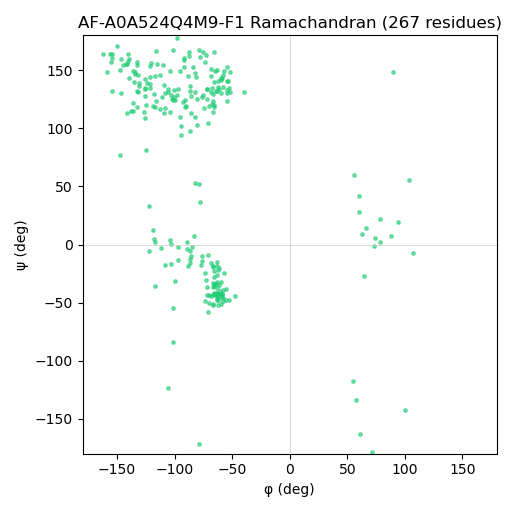49 1.00 95.94 198 GLY A C 1
ATOM 1515 O O . GLY A 1 198 ? -24.579 3.033 26.817 1.00 95.94 198 GLY A O 1
ATOM 1516 N N . PHE A 1 199 ? -24.976 3.755 24.728 1.00 96.31 199 PHE A N 1
ATOM 1517 C CA . PHE A 1 199 ? -24.473 2.565 24.048 1.00 96.31 199 PHE A CA 1
ATOM 1518 C C . PHE A 1 199 ? -24.126 2.839 22.581 1.00 96.31 199 PHE A C 1
ATOM 1520 O O . PHE A 1 199 ? -24.774 3.640 21.908 1.00 96.31 199 PHE A O 1
ATOM 1527 N N . THR A 1 200 ? -23.119 2.123 22.092 1.00 94.94 200 THR A N 1
ATOM 1528 C CA . THR A 1 200 ? -22.754 2.031 20.668 1.00 94.94 200 THR A CA 1
ATOM 1529 C C . THR A 1 200 ? -23.729 1.133 19.902 1.00 94.94 200 THR A C 1
ATOM 1531 O O . THR A 1 200 ? -24.520 0.410 20.513 1.00 94.94 200 THR A O 1
ATOM 1534 N N . SER A 1 201 ? -23.708 1.172 18.569 1.00 92.38 201 SER A N 1
ATOM 1535 C CA . SER A 1 201 ? -24.517 0.255 17.755 1.00 92.38 201 SER A CA 1
ATOM 1536 C C . SER A 1 201 ? -24.144 -1.204 18.052 1.00 92.38 201 SER A C 1
ATOM 1538 O O . SER A 1 201 ? -22.974 -1.509 18.253 1.00 92.38 201 SER A O 1
ATOM 1540 N N . LEU A 1 202 ? -25.131 -2.103 18.080 1.00 93.19 202 LEU A N 1
ATOM 1541 C CA . LEU A 1 202 ? -24.874 -3.546 18.083 1.00 93.19 202 LEU A CA 1
ATOM 1542 C C . LEU A 1 202 ? -24.637 -3.986 16.638 1.00 93.19 202 LEU A C 1
ATOM 1544 O O . LEU A 1 202 ? -25.575 -3.963 15.839 1.00 93.19 202 LEU A O 1
ATOM 1548 N N . GLU A 1 203 ? -23.401 -4.339 16.299 1.00 92.62 203 GLU A N 1
ATOM 1549 C CA . GLU A 1 203 ? -22.992 -4.553 14.907 1.00 92.62 203 GLU A CA 1
ATOM 1550 C C . GLU A 1 203 ? -21.880 -5.590 14.746 1.00 92.62 203 GLU A C 1
ATOM 1552 O O . GLU A 1 203 ? -21.301 -6.061 15.725 1.00 92.62 203 GLU A O 1
ATOM 1557 N N . LYS A 1 204 ? -21.611 -5.962 13.490 1.00 92.75 204 LYS A N 1
ATOM 1558 C CA . LYS A 1 204 ? -20.482 -6.807 13.077 1.00 92.75 204 LYS A CA 1
ATOM 1559 C C . LYS A 1 204 ? -19.910 -6.331 11.740 1.00 92.75 204 LYS A C 1
ATOM 1561 O O . LYS A 1 204 ? -20.628 -5.738 10.939 1.00 92.75 204 LYS A O 1
ATOM 1566 N N . HIS A 1 205 ? -18.645 -6.619 11.468 1.00 93.56 205 HIS A N 1
ATOM 1567 C CA . HIS A 1 205 ? -17.955 -6.266 10.215 1.00 93.56 205 HIS A CA 1
ATOM 1568 C C . HIS A 1 205 ? -16.683 -7.102 10.053 1.00 93.56 205 HIS A C 1
ATOM 1570 O O . HIS A 1 205 ? -16.221 -7.710 11.017 1.00 93.56 205 HIS A O 1
ATOM 1576 N N . LEU A 1 206 ? -16.125 -7.154 8.844 1.00 94.12 206 LEU A N 1
ATOM 1577 C CA . LEU A 1 206 ? -14.916 -7.922 8.537 1.00 94.12 206 LEU A CA 1
ATOM 1578 C C . LEU A 1 206 ? -13.653 -7.300 9.138 1.00 94.12 206 LEU A C 1
ATOM 1580 O O . LEU A 1 206 ? -12.775 -8.043 9.572 1.00 94.12 206 LEU A O 1
ATOM 1584 N N . HIS A 1 207 ? -13.551 -5.970 9.183 1.00 93.81 207 HIS A N 1
ATOM 1585 C CA . HIS A 1 207 ? -12.401 -5.327 9.814 1.00 93.81 207 HIS A CA 1
ATOM 1586 C C . HIS A 1 207 ? -12.342 -5.612 11.317 1.00 93.81 207 HIS A C 1
ATOM 1588 O O . HIS A 1 207 ? -13.360 -5.781 11.995 1.00 93.81 207 HIS A O 1
ATOM 1594 N N . THR A 1 208 ? -11.120 -5.649 11.836 1.00 95.31 208 THR A N 1
ATOM 1595 C CA . THR A 1 208 ? -10.845 -5.922 13.250 1.00 95.31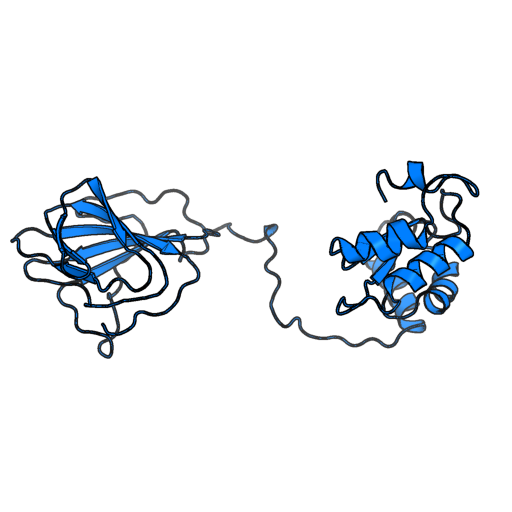 208 THR A CA 1
ATOM 1596 C C . THR A 1 208 ? -10.764 -4.637 14.060 1.00 95.31 208 THR A C 1
ATOM 1598 O O . THR A 1 208 ? -10.564 -3.558 13.498 1.00 95.31 208 THR A O 1
ATOM 1601 N N . HIS A 1 209 ? -10.917 -4.746 15.382 1.00 96.69 209 HIS A N 1
ATOM 1602 C CA . HIS A 1 209 ? -10.702 -3.616 16.288 1.00 96.69 209 HIS A CA 1
ATOM 1603 C C . HIS A 1 209 ? -9.707 -3.976 17.373 1.00 96.69 209 HIS A C 1
ATOM 1605 O O . HIS A 1 209 ? -9.757 -5.067 17.940 1.00 96.69 209 HIS A O 1
ATOM 1611 N N . ILE A 1 210 ? -8.878 -2.999 17.723 1.00 97.81 210 ILE A N 1
ATOM 1612 C CA . ILE A 1 210 ? -8.168 -2.973 18.999 1.00 97.81 210 ILE A CA 1
ATOM 1613 C C . ILE A 1 210 ? -8.804 -1.861 19.827 1.00 97.81 210 ILE A C 1
ATOM 1615 O O . ILE A 1 210 ? -8.716 -0.684 19.472 1.00 97.81 210 ILE A O 1
ATOM 1619 N N . VAL A 1 211 ? -9.476 -2.245 20.908 1.00 97.88 211 VAL A N 1
ATOM 1620 C CA . VAL A 1 211 ? -10.153 -1.338 21.834 1.00 97.88 211 VAL A CA 1
ATOM 1621 C C . VAL A 1 211 ? -9.339 -1.239 23.114 1.00 97.88 211 VAL A C 1
ATOM 1623 O O . VAL A 1 211 ? -8.954 -2.259 23.675 1.00 97.88 211 VAL A O 1
ATOM 1626 N N . ILE A 1 212 ? -9.089 -0.020 23.582 1.00 98.56 212 ILE A N 1
ATOM 1627 C CA . ILE A 1 212 ? -8.346 0.239 24.817 1.00 98.56 212 ILE A CA 1
ATOM 1628 C C . ILE A 1 212 ? -9.214 1.101 25.727 1.00 98.56 212 ILE A C 1
ATOM 1630 O O . ILE A 1 212 ? -9.591 2.211 25.342 1.00 98.56 212 ILE A O 1
ATOM 1634 N N . GLY A 1 213 ? -9.534 0.616 26.925 1.00 97.88 213 GLY A N 1
ATOM 1635 C CA . GLY A 1 213 ? -10.246 1.409 27.925 1.00 97.88 213 GLY A CA 1
ATOM 1636 C C . GLY A 1 213 ? -9.436 2.654 28.289 1.00 97.88 213 GLY A C 1
ATOM 1637 O O . GLY A 1 213 ? -8.242 2.569 28.559 1.00 97.88 213 GLY A O 1
ATOM 1638 N N . ALA A 1 214 ? -10.058 3.830 28.273 1.00 97.19 214 ALA A N 1
ATOM 1639 C CA . ALA A 1 214 ? -9.357 5.099 28.475 1.00 97.19 214 ALA A CA 1
ATOM 1640 C C . ALA A 1 214 ? -9.828 5.834 29.738 1.00 97.19 214 ALA A C 1
ATOM 1642 O O . ALA A 1 214 ? -9.022 6.463 30.423 1.00 97.19 214 ALA A O 1
ATOM 1643 N N . ARG A 1 215 ? -11.124 5.751 30.065 1.00 96.38 215 ARG A N 1
ATOM 1644 C CA . ARG A 1 215 ? -11.700 6.302 31.300 1.00 96.38 215 ARG A CA 1
ATOM 1645 C C . ARG A 1 215 ? -12.975 5.588 31.709 1.00 96.38 215 ARG A C 1
ATOM 1647 O O . ARG A 1 215 ? -13.716 5.105 30.851 1.00 96.38 215 ARG A O 1
ATOM 1654 N N . GLY A 1 216 ? -13.284 5.677 33.000 1.00 96.81 216 GLY A N 1
ATOM 1655 C CA . GLY A 1 216 ? -14.504 5.109 33.559 1.00 96.81 216 GLY A CA 1
ATOM 1656 C C . GLY A 1 216 ? -14.558 3.599 33.356 1.00 96.81 216 GLY A C 1
ATOM 1657 O O . GLY A 1 216 ? -13.547 2.965 33.066 1.00 96.81 216 GLY A O 1
ATOM 1658 N N . ILE A 1 217 ? -15.752 3.037 33.509 1.00 97.50 217 ILE A N 1
ATOM 1659 C CA . ILE A 1 217 ? -15.980 1.601 33.380 1.00 97.50 217 ILE A CA 1
ATOM 1660 C C . ILE A 1 217 ? -17.085 1.373 32.357 1.00 97.50 217 ILE A C 1
ATOM 1662 O O . ILE A 1 217 ? -18.172 1.951 32.449 1.00 97.50 217 ILE A O 1
ATOM 1666 N N . GLY A 1 218 ? -16.795 0.524 31.379 1.00 97.50 218 GLY A N 1
ATOM 1667 C CA . GLY A 1 218 ? -17.722 0.135 30.328 1.00 97.50 218 GLY A CA 1
ATOM 1668 C C . GLY A 1 218 ? -18.050 -1.342 30.384 1.00 97.50 218 GLY A C 1
ATOM 1669 O O . GLY A 1 218 ? -17.386 -2.136 31.041 1.00 97.50 218 GLY A O 1
ATOM 1670 N N . VAL A 1 219 ? -19.087 -1.722 29.654 1.00 98.00 219 VAL A N 1
ATOM 1671 C CA . VAL A 1 219 ? -19.426 -3.119 29.425 1.00 98.00 219 VAL A CA 1
ATOM 1672 C C . VAL A 1 219 ? -19.351 -3.375 27.933 1.00 98.00 219 VAL A C 1
ATOM 1674 O O . VAL A 1 219 ? -20.127 -2.796 27.170 1.00 98.00 219 VAL A O 1
ATOM 1677 N N . LEU A 1 220 ? -18.466 -4.281 27.533 1.00 97.38 220 LEU A N 1
ATOM 1678 C CA . LEU A 1 220 ? -18.384 -4.788 26.174 1.00 97.38 220 LEU A CA 1
ATOM 1679 C C . LEU A 1 220 ? -19.085 -6.146 26.096 1.00 97.38 220 LEU A C 1
ATOM 1681 O O . LEU A 1 220 ? -18.791 -7.069 26.851 1.00 97.38 220 LEU A O 1
ATOM 1685 N N . THR A 1 221 ? -20.048 -6.241 25.189 1.00 96.44 221 THR A N 1
ATOM 1686 C CA . THR A 1 221 ? -20.663 -7.504 24.775 1.00 96.44 221 THR A CA 1
ATOM 1687 C C . THR A 1 221 ? -19.984 -7.942 23.486 1.00 96.44 221 THR A C 1
ATOM 1689 O O . THR A 1 221 ? -19.894 -7.123 22.575 1.00 96.44 221 THR A O 1
ATOM 1692 N N . MET A 1 222 ? -19.508 -9.185 23.413 1.00 93.12 222 MET A N 1
ATOM 1693 C CA . MET A 1 222 ? -18.917 -9.785 22.212 1.00 93.12 222 MET A CA 1
ATOM 1694 C C . MET A 1 222 ? -19.422 -11.228 22.066 1.00 93.12 222 MET A C 1
ATOM 1696 O O . MET A 1 222 ? -19.197 -12.074 22.930 1.00 93.12 222 MET A O 1
ATOM 1700 N N . GLY A 1 223 ? -20.191 -11.513 21.017 1.00 88.38 223 GLY A N 1
ATOM 1701 C CA . GLY A 1 223 ? -20.908 -12.787 20.902 1.00 88.38 223 GLY A CA 1
ATOM 1702 C C . GLY A 1 223 ? -21.800 -13.054 22.125 1.00 88.38 223 GLY A C 1
ATOM 1703 O O . GLY A 1 223 ? -22.719 -12.286 22.403 1.00 88.38 223 GLY A O 1
ATOM 1704 N N . ASN A 1 224 ? -21.515 -14.135 22.859 1.00 87.75 224 ASN A N 1
ATOM 1705 C CA . ASN A 1 224 ? -22.230 -14.513 24.089 1.00 87.75 224 ASN A CA 1
ATOM 1706 C C . ASN A 1 224 ? -21.521 -14.052 25.372 1.00 87.75 224 ASN A C 1
ATOM 1708 O O . ASN A 1 224 ? -22.019 -14.291 26.474 1.00 87.75 224 ASN A O 1
ATOM 1712 N N . GLU A 1 225 ? -20.354 -13.429 25.241 1.00 93.81 225 GLU A N 1
ATOM 1713 C CA . GLU A 1 225 ? -19.545 -12.990 26.364 1.00 93.81 225 GLU A CA 1
ATOM 1714 C C . GLU A 1 225 ? -19.814 -11.532 26.697 1.00 93.81 225 GLU A C 1
ATOM 1716 O O . GLU A 1 225 ? -20.137 -10.692 25.849 1.00 93.81 225 GLU A O 1
ATOM 1721 N N . ARG A 1 226 ? -19.671 -11.234 27.984 1.00 95.88 226 ARG A N 1
ATOM 1722 C CA . ARG A 1 226 ? -19.854 -9.901 28.518 1.00 95.88 226 ARG A CA 1
ATOM 1723 C C . ARG A 1 226 ? -18.730 -9.615 29.491 1.00 95.88 226 ARG A C 1
ATOM 1725 O O . ARG A 1 226 ? -18.651 -10.245 30.541 1.00 95.88 226 ARG A O 1
ATOM 1732 N N . ILE A 1 227 ? -17.897 -8.650 29.135 1.00 96.25 227 ILE A N 1
ATOM 1733 C CA . ILE A 1 227 ? -16.741 -8.255 29.929 1.00 96.25 227 ILE A CA 1
ATOM 1734 C C . ILE A 1 227 ? -16.891 -6.810 30.392 1.00 96.25 227 ILE A C 1
ATOM 1736 O O . ILE A 1 227 ? -17.459 -5.959 29.697 1.00 96.25 227 ILE A O 1
ATOM 1740 N N . THR A 1 228 ? -16.400 -6.548 31.596 1.00 97.81 228 THR A N 1
ATOM 1741 C CA . THR A 1 228 ? -16.207 -5.191 32.103 1.00 97.81 228 THR A CA 1
ATOM 1742 C C . THR A 1 228 ? -14.888 -4.676 31.545 1.00 97.81 228 THR A C 1
ATOM 1744 O O . THR A 1 228 ? -13.898 -5.397 31.597 1.00 97.81 228 THR A O 1
ATOM 1747 N N . LEU A 1 229 ? -14.893 -3.467 30.988 1.00 97.56 229 LEU A N 1
ATOM 1748 C CA . LEU A 1 229 ? -13.700 -2.808 30.470 1.00 97.56 229 LEU A CA 1
ATOM 1749 C C . LEU A 1 229 ? -13.319 -1.655 31.398 1.00 97.56 229 LEU A C 1
ATOM 1751 O O . LEU A 1 229 ? -14.091 -0.699 31.539 1.00 97.56 229 LEU A O 1
ATOM 1755 N N . GLU A 1 230 ? -12.143 -1.749 32.003 1.00 98.12 230 GLU A N 1
ATOM 1756 C CA . GLU A 1 230 ? -11.545 -0.724 32.855 1.00 98.12 230 GLU A CA 1
ATOM 1757 C C . GLU A 1 230 ? -10.460 0.063 32.094 1.00 98.12 230 GLU A C 1
ATOM 1759 O O . GLU A 1 230 ? -10.063 -0.311 30.983 1.00 98.12 230 GLU A O 1
ATOM 1764 N N . PRO A 1 231 ? -9.980 1.204 32.624 1.00 98.12 231 PRO A N 1
ATOM 1765 C CA . PRO A 1 231 ? -8.900 1.943 31.986 1.00 98.12 231 PRO A CA 1
ATOM 1766 C C . PRO A 1 231 ? -7.647 1.075 31.823 1.00 98.12 231 PRO A C 1
ATOM 1768 O O . PRO A 1 231 ? -7.217 0.417 32.763 1.00 98.12 231 PRO A O 1
ATOM 1771 N N . MET A 1 232 ? -7.033 1.150 30.643 1.00 97.81 232 MET A N 1
ATOM 1772 C CA . MET A 1 232 ? -5.873 0.372 30.192 1.00 97.81 232 MET A CA 1
ATOM 1773 C C . MET A 1 232 ? -6.125 -1.103 29.862 1.00 97.81 232 MET A C 1
ATOM 1775 O O . MET A 1 232 ? -5.206 -1.751 29.356 1.00 97.81 232 MET A O 1
ATOM 1779 N N . ASP A 1 233 ? -7.346 -1.614 30.026 1.00 98.38 233 ASP A N 1
ATOM 1780 C CA . ASP A 1 233 ? -7.700 -2.915 29.462 1.00 98.38 233 ASP A CA 1
ATOM 1781 C C . ASP A 1 233 ? -7.682 -2.855 27.933 1.00 98.38 233 ASP A C 1
ATOM 1783 O O . ASP A 1 233 ? -8.144 -1.883 27.328 1.00 98.38 233 ASP A O 1
ATOM 1787 N N . VAL A 1 234 ? -7.173 -3.916 27.304 1.00 98.25 234 VAL A N 1
ATOM 1788 C CA . VAL A 1 234 ? -7.073 -4.042 25.847 1.00 98.25 234 VAL A CA 1
ATOM 1789 C C . VAL A 1 234 ? -7.915 -5.218 25.380 1.00 98.25 234 VAL A C 1
ATOM 1791 O O . VAL A 1 234 ? -7.773 -6.333 25.876 1.00 98.25 234 VAL A O 1
ATOM 1794 N N . VAL A 1 235 ? -8.758 -4.977 24.383 1.00 97.50 235 VAL A N 1
ATOM 1795 C CA . VAL A 1 235 ? -9.612 -5.990 23.772 1.00 97.50 235 VAL A CA 1
ATOM 1796 C C . VAL A 1 235 ? -9.395 -6.020 22.272 1.00 97.50 235 VAL A C 1
ATOM 1798 O O . VAL A 1 235 ? -9.391 -4.987 21.605 1.00 97.50 235 VAL A O 1
ATOM 1801 N N . TYR A 1 236 ? -9.270 -7.229 21.742 1.00 97.25 236 TYR A N 1
ATOM 1802 C CA . TYR A 1 236 ? -9.276 -7.490 20.314 1.00 97.25 236 TYR A CA 1
ATOM 1803 C C . TYR A 1 236 ? -10.644 -8.032 19.894 1.00 97.25 236 TYR A C 1
ATOM 1805 O O . TYR A 1 236 ? -11.091 -9.040 20.436 1.00 97.25 236 TYR A O 1
ATOM 1813 N N . LEU A 1 237 ? -11.286 -7.371 18.929 1.00 96.00 237 LEU A N 1
ATOM 1814 C CA . LEU A 1 237 ? -12.529 -7.844 18.319 1.00 96.00 237 LEU A CA 1
ATOM 1815 C C . LEU A 1 237 ? -12.230 -8.464 16.960 1.00 96.00 237 LEU A C 1
ATOM 1817 O O . LEU A 1 237 ? -11.624 -7.831 16.084 1.00 96.00 237 LEU A O 1
ATOM 1821 N N . ARG A 1 238 ? -12.664 -9.713 16.798 1.00 95.50 238 ARG A N 1
ATOM 1822 C CA . ARG A 1 238 ? -12.411 -10.510 15.596 1.00 95.50 238 ARG A CA 1
ATOM 1823 C C . ARG A 1 238 ? -13.328 -10.111 14.439 1.00 95.50 238 ARG A C 1
ATOM 1825 O O . ARG A 1 238 ? -14.399 -9.543 14.668 1.00 95.50 238 ARG A O 1
ATOM 1832 N N . PRO A 1 239 ? -12.965 -10.474 13.194 1.00 95.62 239 PRO A N 1
ATOM 1833 C CA . PRO A 1 239 ? -13.865 -10.325 12.060 1.00 95.62 239 PRO A CA 1
ATOM 1834 C C . PRO A 1 239 ? -15.217 -10.991 12.336 1.00 95.62 239 PRO A C 1
ATOM 1836 O O . PRO A 1 239 ? -15.276 -12.131 12.798 1.00 95.62 239 PRO A O 1
ATOM 1839 N N . LEU A 1 240 ? -16.295 -10.280 12.013 1.00 93.81 240 LEU A N 1
ATOM 1840 C CA . LEU A 1 240 ? -17.699 -10.694 12.116 1.00 93.81 240 LEU A CA 1
ATOM 1841 C C . LEU A 1 240 ? -18.202 -11.002 13.534 1.00 93.81 240 LEU A C 1
ATOM 1843 O O . LEU A 1 240 ? -19.330 -11.474 13.690 1.00 93.81 240 LEU A O 1
ATOM 1847 N N . GLU A 1 241 ? -17.418 -10.700 14.565 1.00 94.62 241 GLU A N 1
ATOM 1848 C CA . GLU A 1 241 ? -17.857 -10.823 15.948 1.00 94.62 241 GLU A CA 1
ATOM 1849 C C . GLU A 1 241 ? -18.895 -9.739 16.245 1.00 94.62 241 GLU A C 1
ATOM 1851 O O . GLU A 1 241 ? -18.619 -8.548 16.115 1.00 94.62 241 GLU A O 1
ATOM 1856 N N . VAL A 1 242 ? -20.112 -10.147 16.608 1.00 95.56 242 VAL A N 1
ATOM 1857 C CA . VAL A 1 242 ? -21.162 -9.204 17.010 1.00 95.56 242 VAL A CA 1
ATOM 1858 C C . VAL A 1 242 ? -20.741 -8.553 18.315 1.00 95.56 242 VAL A C 1
ATOM 1860 O O . VAL A 1 242 ? -20.512 -9.262 19.295 1.00 95.56 242 VAL A O 1
ATOM 1863 N N . HIS A 1 243 ? -20.670 -7.226 18.347 1.00 96.25 243 HIS A N 1
ATOM 1864 C CA . HIS A 1 243 ? -20.224 -6.512 19.533 1.00 96.25 243 HIS A CA 1
ATOM 1865 C C . HIS A 1 243 ? -20.997 -5.223 19.798 1.00 96.25 243 HIS A C 1
ATOM 1867 O O . HIS A 1 243 ? -21.585 -4.614 18.905 1.00 96.25 243 HIS A O 1
ATOM 1873 N N . GLN A 1 244 ? -21.005 -4.825 21.071 1.00 96.81 244 GLN A N 1
ATOM 1874 C CA . GLN A 1 244 ? -21.552 -3.555 21.535 1.00 96.81 244 GLN A CA 1
ATOM 1875 C C . GLN A 1 244 ? -20.878 -3.123 22.837 1.00 96.81 244 GLN A C 1
ATOM 1877 O O . GLN A 1 244 ? -20.826 -3.882 23.805 1.00 96.81 244 GLN A O 1
ATOM 1882 N N . LEU A 1 245 ? -20.456 -1.863 22.895 1.00 97.31 245 LEU A N 1
ATOM 1883 C CA . LEU A 1 245 ? -20.034 -1.195 24.124 1.00 97.31 245 LEU A CA 1
ATOM 1884 C C . LEU A 1 245 ? -21.167 -0.362 24.724 1.00 97.31 245 LEU A C 1
ATOM 1886 O O . LEU A 1 245 ? -21.824 0.409 24.017 1.00 97.31 245 LEU A O 1
ATOM 1890 N N . ARG A 1 246 ? -21.375 -0.494 26.037 1.00 97.56 246 ARG A N 1
ATOM 1891 C CA . ARG A 1 246 ? -22.408 0.208 26.809 1.00 97.56 246 ARG A CA 1
ATOM 1892 C C . ARG A 1 246 ? -21.814 0.828 28.065 1.00 97.56 246 ARG A C 1
ATOM 1894 O O . ARG A 1 246 ? -20.958 0.224 28.707 1.00 97.56 246 ARG A O 1
ATOM 1901 N N . ASN A 1 247 ? -22.343 1.977 28.465 1.00 97.81 247 ASN A N 1
ATOM 1902 C CA . ASN A 1 247 ? -22.054 2.563 29.766 1.00 97.81 247 ASN A CA 1
ATOM 1903 C C . ASN A 1 247 ? -23.247 2.353 30.703 1.00 97.81 247 ASN A C 1
ATOM 1905 O O . ASN A 1 247 ? -24.331 2.889 30.479 1.00 97.81 247 ASN A O 1
ATOM 1909 N N . GLN A 1 248 ? -23.051 1.564 31.756 1.00 95.06 248 GLN A N 1
ATOM 1910 C CA . GLN A 1 248 ? -24.076 1.302 32.775 1.00 95.06 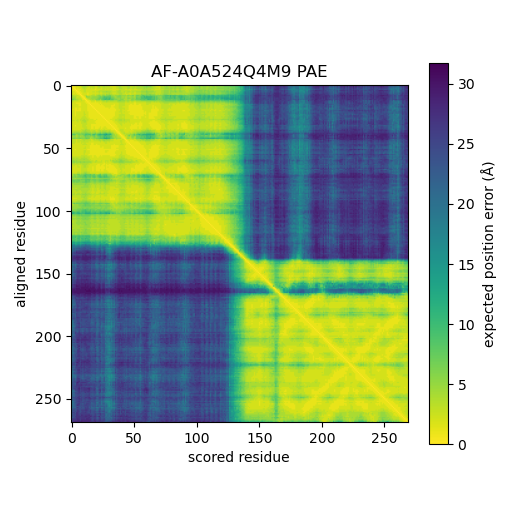248 GLN A CA 1
ATOM 1911 C C . GLN A 1 248 ? -23.826 2.058 34.082 1.00 95.06 248 GLN A C 1
ATOM 1913 O O . GLN A 1 248 ? -24.555 1.873 35.054 1.00 95.06 248 GLN A O 1
ATOM 1918 N N . THR A 1 249 ? -22.796 2.899 34.108 1.00 95.56 249 THR A N 1
ATOM 1919 C CA . THR A 1 249 ? -22.416 3.696 35.270 1.00 95.56 249 THR A CA 1
ATOM 1920 C C . THR A 1 249 ? -22.972 5.118 35.156 1.00 95.56 249 THR A C 1
ATOM 1922 O O . THR A 1 249 ? -23.636 5.473 34.178 1.00 95.56 249 THR A O 1
ATOM 1925 N N . ARG A 1 250 ? -22.735 5.937 36.188 1.00 95.38 250 ARG A N 1
ATOM 1926 C CA . ARG A 1 250 ? -23.074 7.369 36.181 1.00 95.38 250 ARG A CA 1
ATOM 1927 C C . ARG A 1 250 ? -21.956 8.246 35.618 1.00 95.38 250 ARG A C 1
ATOM 1929 O O . ARG A 1 250 ? -22.221 9.390 35.265 1.00 95.38 250 ARG A O 1
ATOM 1936 N N . GLU A 1 251 ? -20.731 7.734 35.556 1.00 95.25 251 GLU A N 1
ATOM 1937 C CA . GLU A 1 251 ? -19.581 8.464 35.023 1.00 95.25 251 GLU A CA 1
ATOM 1938 C C . GLU A 1 251 ? -19.410 8.174 33.526 1.00 95.25 251 GLU A C 1
ATOM 1940 O O . GLU A 1 251 ? -19.820 7.109 33.065 1.00 95.25 251 GLU A O 1
ATOM 1945 N N . PRO A 1 252 ? -18.821 9.083 32.729 1.00 95.62 252 PRO A N 1
ATOM 1946 C CA . PRO A 1 252 ? -18.541 8.808 31.323 1.00 95.62 252 PRO A CA 1
ATOM 1947 C C . PRO A 1 252 ? -17.573 7.634 31.155 1.00 95.62 252 PRO A C 1
ATOM 1949 O O . PRO A 1 252 ? -16.516 7.594 31.789 1.00 95.62 252 PRO A O 1
ATOM 1952 N N . PHE A 1 253 ? -17.912 6.721 30.248 1.00 98.00 253 PHE A N 1
ATOM 1953 C CA . PHE A 1 253 ? -17.035 5.640 29.816 1.00 98.00 253 PHE A CA 1
ATOM 1954 C C . PHE A 1 253 ? -16.405 6.019 28.481 1.00 98.00 253 PHE A C 1
ATOM 1956 O O . PHE A 1 253 ? -17.123 6.356 27.542 1.00 98.00 253 PHE A O 1
ATOM 1963 N N . GLY A 1 254 ? -15.081 5.957 28.380 1.00 97.69 254 GLY A N 1
ATOM 1964 C CA . GLY A 1 254 ? -14.373 6.290 27.150 1.00 97.69 254 GLY A CA 1
ATOM 1965 C C . GLY A 1 254 ? -13.309 5.269 26.797 1.00 97.69 254 GLY A C 1
ATOM 1966 O O . GLY A 1 254 ? -12.696 4.666 27.679 1.00 97.69 254 GLY A O 1
ATOM 1967 N N . PHE A 1 255 ? -13.085 5.089 25.500 1.00 98.38 255 PHE A N 1
ATOM 1968 C CA . PHE A 1 255 ? -12.150 4.108 24.963 1.00 98.38 255 PHE A CA 1
ATOM 1969 C C . PHE A 1 255 ? -11.509 4.592 23.662 1.00 98.38 255 PHE A C 1
ATOM 1971 O O . PHE A 1 255 ? -12.104 5.344 22.886 1.00 98.38 255 PHE A O 1
ATOM 1978 N N . LEU A 1 256 ? -10.281 4.145 23.421 1.00 98.31 256 LEU A N 1
ATOM 1979 C CA . LEU A 1 256 ? -9.600 4.275 22.140 1.00 98.31 256 LEU A CA 1
ATOM 1980 C C . LEU A 1 256 ? -9.935 3.066 21.269 1.00 98.31 256 LEU A C 1
ATOM 1982 O O . LEU A 1 256 ? -10.091 1.957 21.769 1.00 98.31 256 LEU A O 1
ATOM 1986 N N . CYS A 1 257 ? -10.043 3.282 19.967 1.00 97.50 257 CYS A N 1
ATOM 1987 C CA . CYS A 1 257 ? -10.368 2.264 18.981 1.00 97.50 257 CYS A CA 1
ATOM 1988 C C . CYS A 1 257 ? -9.448 2.446 17.774 1.00 97.50 257 CYS A C 1
ATOM 1990 O O . CYS A 1 257 ? -9.421 3.521 17.166 1.00 97.50 257 CYS A O 1
ATOM 1992 N N . ILE A 1 258 ? -8.700 1.392 17.454 1.00 98.25 258 ILE A N 1
ATOM 1993 C CA . ILE A 1 258 ? -7.824 1.309 16.285 1.00 98.25 258 ILE A CA 1
ATOM 1994 C C . ILE A 1 258 ? -8.451 0.344 15.284 1.00 98.25 258 ILE A C 1
ATOM 1996 O O . ILE A 1 258 ? -8.824 -0.772 15.653 1.00 98.25 258 ILE A O 1
ATOM 2000 N N . VAL A 1 259 ? -8.552 0.784 14.032 1.00 96.88 259 VAL A N 1
ATOM 2001 C CA . VAL A 1 259 ? -9.104 0.022 12.900 1.00 96.88 259 VAL A CA 1
ATOM 2002 C C . VAL A 1 259 ? -8.274 0.266 11.645 1.00 96.88 259 VAL A C 1
ATOM 2004 O O . VAL A 1 259 ? -7.593 1.285 11.557 1.00 96.88 259 VAL A O 1
ATOM 2007 N N . ASP A 1 260 ? -8.356 -0.619 10.655 1.00 95.19 260 ASP A N 1
ATOM 2008 C CA . ASP A 1 260 ? -7.690 -0.423 9.361 1.00 95.19 260 ASP A CA 1
ATOM 2009 C C . ASP A 1 260 ? -8.220 0.827 8.645 1.00 95.19 260 ASP A C 1
ATOM 2011 O O . ASP A 1 260 ? -9.418 1.110 8.696 1.00 95.19 260 ASP A O 1
ATOM 2015 N N . HIS A 1 261 ? -7.344 1.588 7.984 1.00 93.56 261 HIS A N 1
ATOM 2016 C CA . HIS A 1 261 ? -7.716 2.833 7.302 1.00 93.56 261 HIS A CA 1
ATOM 2017 C C . HIS A 1 261 ? -8.724 2.579 6.170 1.00 93.56 261 HIS A C 1
ATOM 2019 O O . HIS A 1 261 ? -9.776 3.224 6.102 1.00 93.56 261 HIS A O 1
ATOM 2025 N N . GLU A 1 262 ? -8.439 1.577 5.336 1.00 91.75 262 GLU A N 1
ATOM 2026 C CA . GLU A 1 262 ? -9.369 1.024 4.354 1.00 91.75 262 GLU A CA 1
ATOM 2027 C C . GLU A 1 262 ? -10.140 -0.141 4.982 1.00 91.75 262 GLU A C 1
ATOM 2029 O O . GLU A 1 262 ? -9.545 -1.135 5.395 1.00 91.75 262 GLU A O 1
ATOM 2034 N N . ARG A 1 263 ? -11.467 -0.019 5.084 1.00 93.19 263 ARG A N 1
ATOM 2035 C CA . ARG A 1 263 ? -12.310 -1.009 5.771 1.00 93.19 263 ARG A CA 1
ATOM 2036 C C . ARG A 1 263 ? -13.748 -1.029 5.264 1.00 93.19 263 ARG A C 1
ATOM 2038 O O . ARG A 1 263 ? -14.228 -0.061 4.674 1.00 93.19 263 ARG A O 1
ATOM 2045 N N . ASP A 1 264 ? -14.437 -2.135 5.530 1.00 91.56 264 ASP A N 1
ATOM 2046 C CA . ASP A 1 264 ? -15.853 -2.331 5.223 1.00 91.56 264 ASP A CA 1
ATOM 2047 C C . ASP A 1 264 ? -16.782 -1.533 6.155 1.00 91.56 264 ASP A C 1
ATOM 2049 O O . ASP A 1 264 ? -16.391 -1.053 7.223 1.00 91.56 264 ASP A O 1
ATOM 2053 N N . ARG A 1 265 ? -18.044 -1.379 5.736 1.00 89.12 265 ARG A N 1
ATOM 2054 C CA . ARG A 1 265 ? -19.082 -0.745 6.556 1.00 89.12 265 ARG A CA 1
ATOM 2055 C C . ARG A 1 265 ? -19.681 -1.749 7.548 1.00 89.12 265 ARG A C 1
ATOM 2057 O O . ARG A 1 265 ? -19.820 -2.920 7.198 1.00 89.12 265 ARG A O 1
ATOM 2064 N N . PRO A 1 266 ? -20.105 -1.298 8.742 1.00 87.50 266 PRO A N 1
ATOM 2065 C CA . PRO A 1 266 ? -20.797 -2.159 9.691 1.00 87.50 266 PRO A CA 1
ATOM 2066 C C . PRO A 1 266 ? -22.079 -2.783 9.136 1.00 87.50 266 PRO A C 1
ATOM 2068 O O . PRO A 1 266 ? -22.824 -2.158 8.380 1.00 87.50 266 PRO A O 1
ATOM 2071 N N . MET A 1 267 ? -22.351 -4.011 9.566 1.00 89.00 267 MET A N 1
ATOM 2072 C CA . MET A 1 267 ? -23.543 -4.788 9.244 1.00 89.00 267 MET A CA 1
ATOM 2073 C C . MET A 1 267 ? -24.379 -5.032 10.501 1.00 89.00 267 MET A C 1
ATOM 2075 O O . MET A 1 267 ? -23.864 -5.066 11.622 1.00 89.00 267 MET A O 1
ATOM 2079 N N . LYS A 1 268 ? -25.683 -5.261 10.307 1.00 87.19 268 LYS A N 1
ATOM 2080 C CA . LYS A 1 268 ? -26.561 -5.726 11.388 1.00 87.19 268 LYS A CA 1
ATOM 2081 C C . LYS A 1 268 ? -26.103 -7.118 11.883 1.00 87.19 268 LYS A C 1
ATOM 2083 O O . LYS A 1 268 ? -25.531 -7.861 11.079 1.00 87.19 268 LYS A O 1
ATOM 2088 N N . PRO A 1 269 ? -26.326 -7.453 13.169 1.00 85.25 269 PRO A N 1
ATOM 2089 C CA . PRO A 1 269 ? -25.971 -8.751 13.749 1.00 85.25 269 PRO A CA 1
ATOM 2090 C C . PRO A 1 269 ? -26.482 -9.955 12.959 1.00 85.25 269 PRO A C 1
ATOM 2092 O O . PRO A 1 269 ? -27.571 -9.863 12.354 1.00 85.25 269 PRO A O 1
#

Foldseek 3Di:
DPPCCVQDVDPVGHDQLLVVQAQVCQVVPAQEGEDEDPQFPDPDDPVSLLSNLCSQCDDDPPGHRHAYEHDGNDALVCLLVVCVRRPDRHHYDDDVNLVVVDVDSVVSVVVVVVSNVVSDPDDDDDPPDDPDDPVPADPPDDPDFDADPPGDTPPWDWDDPDDPPDADWFQKIKTWDDLPRRDPDQKTKIKMKHAAFTKDGFWFFQKKKKKAWQDDWKWKDWAPDIDIHHHGDIDIHHHGTGMMIGHNDRDMTMIMMMIGSDGDDIDHD

Solvent-accessible surface area (backbone atoms only — not comparable to full-atom values): 15358 Å² total; per-residue (Å²): 89,86,79,54,57,83,34,51,78,46,99,86,55,75,48,57,51,20,50,51,59,5,42,48,38,41,73,76,67,37,62,61,39,60,38,68,20,53,79,28,100,52,98,44,47,68,67,47,52,49,38,20,46,48,39,23,54,48,93,52,86,90,56,77,64,28,26,42,21,50,30,49,57,55,44,85,92,46,46,66,61,48,44,71,75,59,42,87,72,45,46,82,47,71,54,67,55,45,66,69,67,39,94,48,59,65,62,36,49,49,54,56,49,55,56,52,53,74,78,44,89,87,80,91,75,82,70,97,60,83,80,79,60,82,87,77,71,64,94,78,54,83,90,73,69,54,76,44,86,89,87,40,39,61,99,47,67,79,43,78,71,72,65,92,89,54,75,70,62,37,58,52,45,29,31,71,73,43,42,85,68,76,48,93,49,74,40,29,39,31,40,38,38,22,33,55,72,11,27,51,42,65,26,20,33,70,57,47,38,44,36,32,26,65,34,51,50,31,36,39,35,47,72,93,47,75,44,80,37,40,59,74,40,75,45,78,47,57,58,58,45,34,32,30,47,32,12,85,42,86,55,56,14,27,31,37,40,37,34,54,55,81,66,74,74,79,38,78,108

pLDDT: mean 89.93, std 10.44, range [48.5, 98.56]